Protein AF-0000000077887673 (afdb_homodimer)

Structure (mmCIF, N/CA/C/O backbone):
data_AF-0000000077887673-model_v1
#
loop_
_entity.id
_entity.type
_entity.pdbx_description
1 polymer 'Putative transcription factor MADS-type1 family'
#
loop_
_atom_site.group_PDB
_atom_site.id
_atom_site.type_symbol
_atom_site.label_atom_id
_atom_site.label_alt_id
_atom_site.label_comp_id
_atom_site.label_asym_id
_atom_site.label_entity_id
_atom_site.label_seq_id
_atom_site.pdbx_PDB_ins_code
_atom_site.Cartn_x
_atom_site.Cartn_y
_atom_site.Cartn_z
_atom_site.occupancy
_atom_site.B_iso_or_equiv
_atom_site.auth_seq_id
_atom_site.auth_comp_id
_atom_site.auth_asym_id
_atom_site.auth_atom_id
_atom_site.pdbx_PDB_model_num
ATOM 1 N N . MET A 1 1 ? -10.859 2.137 -29.625 1 35.72 1 MET A N 1
ATOM 2 C CA . MET A 1 1 ? -11.461 1.014 -28.906 1 35.72 1 MET A CA 1
ATOM 3 C C . MET A 1 1 ? -10.758 0.778 -27.578 1 35.72 1 MET A C 1
ATOM 5 O O . MET A 1 1 ? -9.531 0.702 -27.516 1 35.72 1 MET A O 1
ATOM 9 N N . GLY A 1 2 ? -11.273 1.262 -26.562 1 37.72 2 GLY A N 1
ATOM 10 C CA . GLY A 1 2 ? -10.523 1.188 -25.312 1 37.72 2 GLY A CA 1
ATOM 11 C C . GLY A 1 2 ? -10.148 -0.229 -24.922 1 37.72 2 GLY A C 1
ATOM 12 O O . GLY A 1 2 ? -10.688 -1.193 -25.469 1 37.72 2 GLY A O 1
ATOM 13 N N . ARG A 1 3 ? -8.945 -0.459 -24.688 1 51.81 3 ARG A N 1
ATOM 14 C CA . ARG A 1 3 ? -8.578 -1.847 -24.422 1 51.81 3 ARG A CA 1
ATOM 15 C C . ARG A 1 3 ? -9.617 -2.521 -23.531 1 51.81 3 ARG A C 1
ATOM 17 O O . ARG A 1 3 ? -10.32 -1.854 -22.766 1 51.81 3 ARG A O 1
ATOM 24 N N . GLY A 1 4 ? -10.57 -3.211 -24.031 1 49.5 4 GLY A N 1
ATOM 25 C CA . GLY A 1 4 ? -11.594 -4.012 -23.375 1 49.5 4 GLY A CA 1
ATOM 26 C C . GLY A 1 4 ? -11.266 -4.324 -21.922 1 49.5 4 GLY A C 1
ATOM 27 O O . GLY A 1 4 ? -10.164 -4.035 -21.453 1 49.5 4 GLY A O 1
ATOM 28 N N . ARG A 1 5 ? -12.281 -4.527 -21.094 1 62.47 5 ARG A N 1
ATOM 29 C CA . ARG A 1 5 ? -12.18 -4.895 -19.688 1 62.47 5 ARG A CA 1
ATOM 30 C C . ARG A 1 5 ? -11.336 -6.156 -19.516 1 62.47 5 ARG A C 1
ATOM 32 O O . ARG A 1 5 ? -11.719 -7.23 -19.969 1 62.47 5 ARG A O 1
ATOM 39 N N . VAL A 1 6 ? -10.039 -5.934 -19.641 1 67 6 VAL A N 1
ATOM 40 C CA . VAL A 1 6 ? -9.195 -7.113 -19.469 1 67 6 VAL A CA 1
ATOM 41 C C . VAL A 1 6 ? -9.398 -7.707 -18.078 1 67 6 VAL A C 1
ATOM 43 O O . VAL A 1 6 ? -9.609 -6.977 -17.109 1 67 6 VAL A O 1
ATOM 46 N N . GLN A 1 7 ? -9.703 -8.953 -18.094 1 83.25 7 GLN A N 1
ATOM 47 C CA . GLN A 1 7 ? -9.82 -9.703 -16.859 1 83.25 7 GLN A CA 1
ATOM 48 C C . GLN A 1 7 ? -8.5 -9.695 -16.078 1 83.25 7 GLN A C 1
ATOM 50 O O . GLN A 1 7 ? -7.441 -9.93 -16.656 1 83.25 7 GLN A O 1
ATOM 55 N N . LEU A 1 8 ? -8.633 -9.211 -14.898 1 92.81 8 LEU A N 1
ATOM 56 C CA . LEU A 1 8 ? -7.469 -9.266 -14.023 1 92.81 8 LEU A CA 1
ATOM 57 C C . LEU A 1 8 ? -7.109 -10.703 -13.68 1 92.81 8 LEU A C 1
ATOM 59 O O . LEU A 1 8 ? -7.832 -11.359 -12.922 1 92.81 8 LEU A O 1
ATOM 63 N N . LYS A 1 9 ? -6.094 -11.172 -14.328 1 94.81 9 LYS A N 1
ATOM 64 C CA . LYS A 1 9 ? -5.605 -12.531 -14.086 1 94.81 9 LYS A CA 1
ATOM 65 C C . LYS A 1 9 ? -4.082 -12.547 -13.961 1 94.81 9 LYS A C 1
ATOM 67 O O . LYS A 1 9 ? -3.396 -11.711 -14.547 1 94.81 9 LYS A O 1
ATOM 72 N N . ARG A 1 10 ? -3.664 -13.578 -13.266 1 95.75 10 ARG A N 1
ATOM 73 C CA . ARG A 1 10 ? -2.225 -13.742 -13.094 1 95.75 10 ARG A CA 1
ATOM 74 C C . ARG A 1 10 ? -1.52 -13.828 -14.445 1 95.75 10 ARG A C 1
ATOM 76 O O . ARG A 1 10 ? -1.982 -14.523 -15.352 1 95.75 10 ARG A O 1
ATOM 83 N N . ILE A 1 11 ? -0.45 -13.109 -14.539 1 96.19 11 ILE A N 1
ATOM 84 C CA . ILE A 1 11 ? 0.381 -13.188 -15.734 1 96.19 11 ILE A CA 1
ATOM 85 C C . ILE A 1 11 ? 1.19 -14.477 -15.727 1 96.19 11 ILE A C 1
ATOM 87 O O . ILE A 1 11 ? 1.989 -14.711 -14.812 1 96.19 11 ILE A O 1
ATOM 91 N N . GLU A 1 12 ? 1.068 -15.305 -16.672 1 96.5 12 GLU A N 1
ATOM 92 C CA . GLU A 1 12 ? 1.664 -16.641 -16.688 1 96.5 12 GLU A CA 1
ATOM 93 C C . GLU A 1 12 ? 3.127 -16.578 -17.109 1 96.5 12 GLU A C 1
ATOM 95 O O . GLU A 1 12 ? 3.953 -17.344 -16.609 1 96.5 12 GLU A O 1
ATOM 100 N N . ASN A 1 13 ? 3.422 -15.812 -18.141 1 96.69 13 ASN A N 1
ATOM 101 C CA . ASN A 1 13 ? 4.816 -15.672 -18.547 1 96.69 13 ASN A CA 1
ATOM 102 C C . ASN A 1 13 ? 5.672 -15.078 -17.422 1 96.69 13 ASN A C 1
ATOM 104 O O . ASN A 1 13 ? 5.438 -13.953 -17 1 96.69 13 ASN A O 1
ATOM 108 N N . LYS A 1 14 ? 6.598 -15.766 -17.031 1 95.12 14 LYS A N 1
ATOM 109 C CA . LYS A 1 14 ? 7.414 -15.406 -15.883 1 95.12 14 LYS A CA 1
ATOM 110 C C . LYS A 1 14 ? 8.133 -14.078 -16.109 1 95.12 14 LYS A C 1
ATOM 112 O O . LYS A 1 14 ? 8.18 -13.227 -15.227 1 95.12 14 LYS A O 1
ATOM 117 N N . ILE A 1 15 ? 8.773 -13.953 -17.266 1 96.75 15 ILE A N 1
ATOM 118 C CA . ILE A 1 15 ? 9.555 -12.758 -17.578 1 96.75 15 ILE A CA 1
ATOM 119 C C . ILE A 1 15 ? 8.641 -11.531 -17.547 1 96.75 15 ILE A C 1
ATOM 121 O O . ILE A 1 15 ? 8.961 -10.516 -16.922 1 96.75 15 ILE A O 1
ATOM 125 N N . ASN A 1 16 ? 7.512 -11.648 -18.203 1 96.94 16 ASN A N 1
ATOM 126 C CA . ASN A 1 16 ? 6.559 -10.547 -18.234 1 96.94 16 ASN A CA 1
ATOM 127 C C . ASN A 1 16 ? 6.02 -10.234 -16.844 1 96.94 16 ASN A C 1
ATOM 129 O O . ASN A 1 16 ? 5.82 -9.07 -16.484 1 96.94 16 ASN A O 1
ATOM 133 N N . ARG A 1 17 ? 5.75 -11.266 -16.094 1 96.69 17 ARG A N 1
ATOM 134 C CA . ARG A 1 17 ? 5.238 -11.094 -14.742 1 96.69 17 ARG A CA 1
ATOM 135 C C . ARG A 1 17 ? 6.23 -10.312 -13.875 1 96.69 17 ARG A C 1
ATOM 137 O O . ARG A 1 17 ? 5.84 -9.414 -13.125 1 96.69 17 ARG A O 1
ATOM 144 N N . GLN A 1 18 ? 7.43 -10.664 -14.07 1 95.69 18 GLN A N 1
ATOM 145 C CA . GLN A 1 18 ? 8.469 -9.992 -13.312 1 95.69 18 GLN A CA 1
ATOM 146 C C . GLN A 1 18 ? 8.578 -8.516 -13.711 1 95.69 18 GLN A C 1
ATOM 148 O O . GLN A 1 18 ? 8.758 -7.652 -12.852 1 95.69 18 GLN A O 1
ATOM 153 N N . VAL A 1 19 ? 8.547 -8.297 -14.977 1 97.5 19 VAL A N 1
ATOM 154 C CA . VAL A 1 19 ? 8.641 -6.926 -15.477 1 97.5 19 VAL A CA 1
ATOM 155 C C . VAL A 1 19 ? 7.449 -6.113 -14.977 1 97.5 19 VAL A C 1
ATOM 157 O O . VAL A 1 19 ? 7.613 -4.992 -14.492 1 97.5 19 VAL A O 1
ATOM 160 N N . THR A 1 20 ? 6.23 -6.641 -15.125 1 97.25 20 THR A N 1
ATOM 161 C CA . THR A 1 20 ? 5.016 -5.98 -14.664 1 97.25 20 THR A CA 1
ATOM 162 C C . THR A 1 20 ? 5.082 -5.719 -13.156 1 97.25 20 THR A C 1
ATOM 164 O O . THR A 1 20 ? 4.742 -4.629 -12.695 1 97.25 20 THR A O 1
ATOM 167 N N . PHE A 1 21 ? 5.57 -6.684 -12.391 1 97.44 21 PHE A N 1
ATOM 168 C CA . PHE A 1 21 ? 5.695 -6.531 -10.945 1 97.44 21 PHE A CA 1
ATOM 169 C C . PHE A 1 21 ? 6.551 -5.32 -10.602 1 97.44 21 PHE A C 1
ATOM 171 O O . PHE A 1 21 ? 6.16 -4.492 -9.773 1 97.44 21 PHE A O 1
ATOM 178 N N . SER A 1 22 ? 7.625 -5.254 -11.266 1 97.19 22 SER A N 1
ATOM 179 C CA . SER A 1 22 ? 8.547 -4.16 -10.977 1 97.19 22 SER A CA 1
ATOM 180 C C . SER A 1 22 ? 7.902 -2.809 -11.258 1 97.19 22 SER A C 1
ATOM 182 O O . SER A 1 22 ? 8.016 -1.88 -10.461 1 97.19 22 SER A O 1
ATOM 184 N N . LYS A 1 23 ? 7.289 -2.746 -12.383 1 97.62 23 LYS A N 1
ATOM 185 C CA . LYS A 1 23 ? 6.664 -1.49 -12.789 1 97.62 23 LYS A CA 1
ATOM 186 C C . LYS A 1 23 ? 5.543 -1.104 -11.828 1 97.62 23 LYS A C 1
ATOM 188 O O . LYS A 1 23 ? 5.484 0.034 -11.352 1 97.62 23 LYS A O 1
ATOM 193 N N . ARG A 1 24 ? 4.734 -2.061 -11.555 1 97.94 24 ARG A N 1
ATOM 194 C CA . ARG A 1 24 ? 3.58 -1.776 -10.703 1 97.94 24 ARG A CA 1
ATOM 195 C C . ARG A 1 24 ? 4.008 -1.52 -9.266 1 97.94 24 ARG A C 1
ATOM 197 O O . ARG A 1 24 ? 3.43 -0.673 -8.578 1 97.94 24 ARG A O 1
ATOM 204 N N . ARG A 1 25 ? 4.891 -2.297 -8.82 1 97 25 ARG A N 1
ATOM 205 C CA . ARG A 1 25 ? 5.43 -2.082 -7.484 1 97 25 ARG A CA 1
ATOM 206 C C . ARG A 1 25 ? 5.934 -0.651 -7.32 1 97 25 ARG A C 1
ATOM 208 O O . ARG A 1 25 ? 5.621 0.012 -6.328 1 97 25 ARG A O 1
ATOM 215 N N . GLY A 1 26 ? 6.73 -0.228 -8.289 1 97.62 26 GLY A N 1
ATOM 216 C CA . GLY A 1 26 ? 7.215 1.143 -8.25 1 97.62 26 GLY A CA 1
ATOM 217 C C . GLY A 1 26 ? 6.098 2.168 -8.195 1 97.62 26 GLY A C 1
ATOM 218 O O . GLY A 1 26 ? 6.164 3.125 -7.418 1 97.62 26 GLY A O 1
ATOM 219 N N . GLY A 1 27 ? 5.125 1.979 -9.031 1 98 27 GLY A N 1
ATOM 220 C CA . GLY A 1 27 ? 3.979 2.871 -9.039 1 98 27 GLY A CA 1
ATOM 221 C C . GLY A 1 27 ? 3.221 2.887 -7.73 1 98 27 GLY A C 1
ATOM 222 O O . GLY A 1 27 ? 2.803 3.949 -7.262 1 98 27 GLY A O 1
ATOM 223 N N . LEU A 1 28 ? 3.025 1.781 -7.145 1 98.25 28 LEU A N 1
ATOM 224 C CA . LEU A 1 28 ? 2.299 1.645 -5.887 1 98.25 28 LEU A CA 1
ATOM 225 C C . LEU A 1 28 ? 3.016 2.385 -4.762 1 98.25 28 LEU A C 1
ATOM 227 O O . LEU A 1 28 ? 2.387 3.123 -4 1 98.25 28 LEU A O 1
ATOM 231 N N . LEU A 1 29 ? 4.32 2.211 -4.711 1 97.38 29 LEU A N 1
ATOM 232 C CA . LEU A 1 29 ? 5.109 2.877 -3.684 1 97.38 29 LEU A CA 1
ATOM 233 C C . LEU A 1 29 ? 5.082 4.391 -3.869 1 97.38 29 LEU A C 1
ATOM 235 O O . LEU A 1 29 ? 4.988 5.137 -2.893 1 97.38 29 LEU A O 1
ATOM 239 N N . LYS A 1 30 ? 5.129 4.793 -5.074 1 97.38 30 LYS A N 1
ATOM 240 C CA . LYS A 1 30 ? 5.051 6.223 -5.371 1 97.38 30 LYS A CA 1
ATOM 241 C C . LYS A 1 30 ? 3.713 6.805 -4.93 1 97.38 30 LYS A C 1
ATOM 243 O O . LYS A 1 30 ? 3.666 7.875 -4.32 1 97.38 30 LYS A O 1
ATOM 248 N N . LYS A 1 31 ? 2.732 6.102 -5.254 1 97.81 31 LYS A N 1
ATOM 249 C CA . LYS A 1 31 ? 1.399 6.582 -4.902 1 97.81 31 LYS A CA 1
ATOM 250 C C . LYS A 1 31 ? 1.208 6.613 -3.387 1 97.81 31 LYS A C 1
ATOM 252 O O . LYS A 1 31 ? 0.513 7.488 -2.863 1 97.81 31 LYS A O 1
ATOM 257 N N . ALA A 1 32 ? 1.73 5.68 -2.701 1 97 32 ALA A N 1
ATOM 258 C CA . ALA A 1 32 ? 1.684 5.676 -1.24 1 97 32 ALA A CA 1
ATOM 259 C C . ALA A 1 32 ? 2.365 6.918 -0.668 1 97 32 ALA A C 1
ATOM 261 O O . ALA A 1 32 ? 1.838 7.555 0.246 1 97 32 ALA A O 1
ATOM 262 N N . HIS A 1 33 ? 3.504 7.254 -1.145 1 96.19 33 HIS A N 1
ATOM 263 C CA . HIS A 1 33 ? 4.219 8.453 -0.72 1 96.19 33 HIS A CA 1
ATOM 264 C C . HIS A 1 33 ? 3.408 9.711 -1.013 1 96.19 33 HIS A C 1
ATOM 266 O O . HIS A 1 33 ? 3.324 10.609 -0.173 1 96.19 33 HIS A O 1
ATOM 272 N N . GLU A 1 34 ? 2.859 9.734 -2.16 1 96.81 34 GLU A N 1
ATOM 273 C CA . GLU A 1 34 ? 2.094 10.898 -2.588 1 96.81 34 GLU A CA 1
ATOM 274 C C . GLU A 1 34 ? 0.908 11.156 -1.661 1 96.81 34 GLU A C 1
ATOM 276 O O . GLU A 1 34 ? 0.687 12.281 -1.221 1 96.81 34 GLU A O 1
ATOM 281 N N . ILE A 1 35 ? 0.152 10.125 -1.422 1 97 35 ILE A N 1
ATOM 282 C CA . ILE A 1 35 ? -1.023 10.305 -0.577 1 97 35 ILE A CA 1
ATOM 283 C C . ILE A 1 35 ? -0.591 10.742 0.823 1 97 35 ILE A C 1
ATOM 285 O O . ILE A 1 35 ? -1.276 11.531 1.475 1 97 35 ILE A O 1
ATOM 289 N N . SER A 1 36 ? 0.509 10.195 1.284 1 94.44 36 SER A N 1
ATOM 290 C CA . SER A 1 36 ? 1.011 10.555 2.607 1 94.44 36 SER A CA 1
ATOM 291 C C . SER A 1 36 ? 1.337 12.039 2.693 1 94.44 36 SER A C 1
ATOM 293 O O . SER A 1 36 ? 1.02 12.695 3.688 1 94.44 36 SER A O 1
ATOM 295 N N . VAL A 1 37 ? 1.911 12.609 1.686 1 95.38 37 VAL A N 1
ATOM 296 C CA . VAL A 1 37 ? 2.334 14 1.698 1 95.38 37 VAL A CA 1
ATOM 297 C C . VAL A 1 37 ? 1.146 14.906 1.378 1 95.38 37 VAL A C 1
ATOM 299 O O . VAL A 1 37 ? 0.869 15.859 2.105 1 95.38 37 VAL A O 1
ATOM 302 N N . LEU A 1 38 ? 0.387 14.562 0.371 1 96 38 LEU A N 1
ATOM 303 C CA . LEU A 1 38 ? -0.706 15.414 -0.087 1 96 38 LEU A CA 1
ATOM 304 C C . LEU A 1 38 ? -1.796 15.523 0.974 1 96 38 LEU A C 1
ATOM 306 O O . LEU A 1 38 ? -2.369 16.594 1.179 1 96 38 LEU A O 1
ATOM 310 N N . CYS A 1 39 ? -1.991 14.414 1.621 1 96.5 39 CYS A N 1
ATOM 311 C CA . CYS A 1 39 ? -3.186 14.352 2.457 1 96.5 39 CYS A CA 1
ATOM 312 C C . CYS A 1 39 ? -2.812 14.211 3.928 1 96.5 39 CYS A C 1
ATOM 314 O O . CYS A 1 39 ? -3.674 13.938 4.766 1 96.5 39 CYS A O 1
ATOM 316 N N . ASP A 1 40 ? -1.593 14.266 4.176 1 93.06 40 ASP A N 1
ATOM 317 C CA . ASP A 1 40 ? -1.151 14.109 5.559 1 93.06 40 ASP A CA 1
ATOM 318 C C . ASP A 1 40 ? -1.697 12.82 6.168 1 93.06 40 ASP A C 1
ATOM 320 O O . ASP A 1 40 ? -2.273 12.836 7.258 1 93.06 40 ASP A O 1
ATOM 324 N N . ALA A 1 41 ? -1.623 11.859 5.398 1 92 41 ALA A N 1
ATOM 325 C CA . ALA A 1 41 ? -2.117 10.547 5.805 1 92 41 ALA A CA 1
ATOM 326 C C . ALA A 1 41 ? -0.972 9.648 6.254 1 92 41 ALA A C 1
ATOM 328 O O . ALA A 1 41 ? 0.172 9.828 5.832 1 92 41 ALA A O 1
ATOM 329 N N . GLU A 1 42 ? -1.248 8.797 7.121 1 85.56 42 GLU A N 1
ATOM 330 C CA . GLU A 1 42 ? -0.313 7.746 7.5 1 85.56 42 GLU A CA 1
ATOM 331 C C . GLU A 1 42 ? -0.53 6.488 6.668 1 85.56 42 GLU A C 1
ATOM 333 O O . GLU A 1 42 ? -1.646 5.969 6.594 1 85.56 42 GLU A O 1
ATOM 338 N N . VAL A 1 43 ? 0.557 6.062 6.07 1 90.5 43 VAL A N 1
ATOM 339 C CA . VAL A 1 43 ? 0.456 4.934 5.152 1 90.5 43 VAL A CA 1
ATOM 340 C C . VAL A 1 43 ? 1.555 3.918 5.457 1 90.5 43 VAL A C 1
ATOM 342 O O . VAL A 1 43 ? 2.703 4.293 5.703 1 90.5 43 VAL A O 1
ATOM 345 N N . ALA A 1 44 ? 1.17 2.695 5.484 1 85.75 44 ALA A N 1
ATOM 346 C CA . ALA A 1 44 ? 2.104 1.572 5.512 1 85.75 44 ALA A CA 1
ATOM 347 C C . ALA A 1 44 ? 1.788 0.57 4.406 1 85.75 44 ALA A C 1
ATOM 349 O O . ALA A 1 44 ? 0.628 0.203 4.203 1 85.75 44 ALA A O 1
ATOM 350 N N . LEU A 1 45 ? 2.814 0.142 3.674 1 89.81 45 LEU A N 1
ATOM 351 C CA . LEU A 1 45 ? 2.668 -0.75 2.529 1 89.81 45 LEU A CA 1
ATOM 352 C C . LEU A 1 45 ? 3.789 -1.785 2.502 1 89.81 45 LEU A C 1
ATOM 354 O O . LEU A 1 45 ? 4.957 -1.448 2.711 1 89.81 45 LEU A O 1
ATOM 358 N N . ILE A 1 46 ? 3.375 -3.01 2.307 1 86.19 46 ILE A N 1
ATOM 359 C CA . ILE A 1 46 ? 4.332 -4.098 2.145 1 86.19 46 ILE A CA 1
ATOM 360 C C . ILE A 1 46 ? 3.973 -4.926 0.912 1 86.19 46 ILE A C 1
ATOM 362 O O . ILE A 1 46 ? 2.803 -5.25 0.697 1 86.19 46 ILE A O 1
ATOM 366 N N . VAL A 1 47 ? 4.941 -5.211 0.131 1 90.5 47 VAL A N 1
ATOM 367 C CA . VAL A 1 47 ? 4.754 -6.023 -1.065 1 90.5 47 VAL A CA 1
ATOM 368 C C . VAL A 1 47 ? 5.816 -7.117 -1.12 1 90.5 47 VAL A C 1
ATOM 370 O O . VAL A 1 47 ? 7.012 -6.84 -0.987 1 90.5 47 VAL A O 1
ATOM 373 N N . PHE A 1 48 ? 5.363 -8.289 -1.314 1 86.75 48 PHE A N 1
ATOM 374 C CA . PHE A 1 48 ? 6.277 -9.406 -1.512 1 86.75 48 PHE A CA 1
ATOM 375 C C . PHE A 1 48 ? 6.219 -9.914 -2.949 1 86.75 48 PHE A C 1
ATOM 377 O O . PHE A 1 48 ? 5.133 -10.102 -3.5 1 86.75 48 PHE A O 1
ATOM 384 N N . SER A 1 49 ? 7.398 -10.062 -3.432 1 83.19 49 SER A N 1
ATOM 385 C CA . SER A 1 49 ? 7.438 -10.727 -4.734 1 83.19 49 SER A CA 1
ATOM 386 C C . SER A 1 49 ? 7.172 -12.219 -4.602 1 83.19 49 SER A C 1
ATOM 388 O O . SER A 1 49 ? 7.176 -12.766 -3.494 1 83.19 49 SER A O 1
ATOM 390 N N . ASN A 1 50 ? 7.02 -12.836 -5.785 1 82 50 ASN A N 1
ATOM 391 C CA . ASN A 1 50 ? 6.832 -14.281 -5.801 1 82 50 ASN A CA 1
ATOM 392 C C . ASN A 1 50 ? 8.086 -15.008 -5.324 1 82 50 ASN A C 1
ATOM 394 O O . ASN A 1 50 ? 7.996 -16.125 -4.809 1 82 50 ASN A O 1
ATOM 398 N N . LYS A 1 51 ? 9.242 -14.359 -5.496 1 79.75 51 LYS A N 1
ATOM 399 C CA . LYS A 1 51 ? 10.508 -14.953 -5.066 1 79.75 51 LYS A CA 1
ATOM 400 C C . LYS A 1 51 ? 10.773 -14.672 -3.592 1 79.75 51 LYS A C 1
ATOM 402 O O . LYS A 1 51 ? 11.797 -15.086 -3.051 1 79.75 51 LYS A O 1
ATOM 407 N N . GLY A 1 52 ? 9.914 -13.844 -3.033 1 76 52 GLY A N 1
ATOM 408 C CA . GLY A 1 52 ? 10.031 -13.609 -1.604 1 76 52 GLY A CA 1
ATOM 409 C C . GLY A 1 52 ? 10.734 -12.312 -1.267 1 76 52 GLY A C 1
ATOM 410 O O . GLY A 1 52 ? 11.023 -12.039 -0.099 1 76 52 GLY A O 1
ATOM 411 N N . LYS A 1 53 ? 11.109 -11.578 -2.277 1 82.5 53 LYS A N 1
ATOM 412 C CA . LYS A 1 53 ? 11.719 -10.281 -2.012 1 82.5 53 LYS A CA 1
ATOM 413 C C . LYS A 1 53 ? 10.703 -9.305 -1.423 1 82.5 53 LYS A C 1
ATOM 415 O O . LYS A 1 53 ? 9.57 -9.227 -1.889 1 82.5 53 LYS A O 1
ATOM 420 N N . LEU A 1 54 ? 11.148 -8.586 -0.368 1 82.69 54 LEU A N 1
ATOM 421 C CA . LEU A 1 54 ? 10.273 -7.672 0.354 1 82.69 54 LEU A CA 1
ATOM 422 C C . LEU A 1 54 ? 10.5 -6.23 -0.091 1 82.69 54 LEU A C 1
ATOM 424 O O . LEU A 1 54 ? 11.641 -5.793 -0.235 1 82.69 54 LEU A O 1
ATOM 428 N N . PHE A 1 55 ? 9.414 -5.5 -0.376 1 88.31 55 PHE A N 1
ATOM 429 C CA . PHE A 1 55 ? 9.383 -4.062 -0.614 1 88.31 55 PHE A CA 1
ATOM 430 C C . PHE A 1 55 ? 8.398 -3.375 0.322 1 88.31 55 PHE A C 1
ATOM 432 O O . PHE A 1 55 ? 7.355 -3.939 0.655 1 88.31 55 PHE A O 1
ATOM 439 N N . GLU A 1 56 ? 8.805 -2.127 0.734 1 85.06 56 GLU A N 1
ATOM 440 C CA . GLU A 1 56 ? 7.93 -1.51 1.726 1 85.06 56 GLU A CA 1
ATOM 441 C C . GLU A 1 56 ? 7.973 0.012 1.63 1 85.06 56 GLU A C 1
ATOM 443 O O . GLU A 1 56 ? 8.914 0.576 1.062 1 85.06 56 GLU A O 1
ATOM 448 N N . TYR A 1 57 ? 6.906 0.585 2.109 1 88.31 57 TYR A N 1
ATOM 449 C CA . TYR A 1 57 ? 6.781 2.018 2.357 1 88.31 57 TYR A CA 1
ATOM 450 C C . TYR A 1 57 ? 6.07 2.279 3.68 1 88.31 57 TYR A C 1
ATOM 452 O O . TYR A 1 57 ? 5.102 1.597 4.016 1 88.31 57 TYR A O 1
ATOM 460 N N . ALA A 1 58 ? 6.648 3.221 4.438 1 83.88 58 ALA A N 1
ATOM 461 C CA . ALA A 1 58 ? 5.965 3.691 5.637 1 83.88 58 ALA A CA 1
ATOM 462 C C . ALA A 1 58 ? 6.156 5.195 5.828 1 83.88 58 ALA A C 1
ATOM 464 O O . ALA A 1 58 ? 7.242 5.723 5.574 1 83.88 58 ALA A O 1
ATOM 465 N N . THR A 1 59 ? 5.066 5.832 6.156 1 85.31 59 THR A N 1
ATOM 466 C CA . THR A 1 59 ? 5.184 7.25 6.477 1 85.31 59 THR A CA 1
ATOM 467 C C . THR A 1 59 ? 6.18 7.469 7.613 1 85.31 59 THR A C 1
ATOM 469 O O . THR A 1 59 ? 6.312 6.625 8.5 1 85.31 59 THR A O 1
ATOM 472 N N . ASP A 1 60 ? 6.949 8.516 7.598 1 73.62 60 ASP A N 1
ATOM 473 C CA . ASP A 1 60 ? 8.047 8.805 8.516 1 73.62 60 ASP A CA 1
ATOM 474 C C . ASP A 1 60 ? 7.59 8.703 9.969 1 73.62 60 ASP A C 1
ATOM 476 O O . ASP A 1 60 ? 8.359 8.281 10.844 1 73.62 60 ASP A O 1
ATOM 480 N N . SER A 1 61 ? 6.438 9.047 10.219 1 64.31 61 SER A N 1
ATOM 481 C CA . SER A 1 61 ? 5.961 9.023 11.594 1 64.31 61 SER A CA 1
ATOM 482 C C . SER A 1 61 ? 5.941 7.602 12.148 1 64.31 61 SER A C 1
ATOM 484 O O . SER A 1 61 ? 6.133 7.395 13.352 1 64.31 61 SER A O 1
ATOM 486 N N . TRP A 1 62 ? 5.75 6.68 11.227 1 62.62 62 TRP A N 1
ATOM 487 C CA . TRP A 1 62 ? 5.715 5.281 11.648 1 62.62 62 TRP A CA 1
ATOM 488 C C . TRP A 1 62 ? 7.109 4.797 12.039 1 62.62 62 TRP A C 1
ATOM 490 O O . TRP A 1 62 ? 7.258 3.998 12.969 1 62.62 62 TRP A O 1
ATOM 500 N N . LEU A 1 63 ? 8.031 5.289 11.375 1 54.69 63 LEU A N 1
ATOM 501 C CA . LEU A 1 63 ? 9.406 4.863 11.602 1 54.69 63 LEU A CA 1
ATOM 502 C C . LEU A 1 63 ? 10.016 5.617 12.781 1 54.69 63 LEU A C 1
ATOM 504 O O . LEU A 1 63 ? 10.836 5.062 13.516 1 54.69 63 LEU A O 1
ATOM 508 N N . LYS A 1 64 ? 9.82 6.852 12.812 1 50 64 LYS A N 1
ATOM 509 C CA . LYS A 1 64 ? 10.375 7.641 13.906 1 50 64 LYS A CA 1
ATOM 510 C C . LYS A 1 64 ? 9.625 7.379 15.211 1 50 64 LYS A C 1
ATOM 512 O O . LYS A 1 64 ? 10.086 7.766 16.281 1 50 64 LYS A O 1
ATOM 517 N N . SER A 1 65 ? 8.461 7.023 15.102 1 45.38 65 SER A N 1
ATOM 518 C CA . SER A 1 65 ? 7.773 6.891 16.375 1 45.38 65 SER A CA 1
ATOM 519 C C . SER A 1 65 ? 8.539 5.984 17.328 1 45.38 65 SER A C 1
ATOM 521 O O . SER A 1 65 ? 8.102 4.871 17.625 1 45.38 65 SER A O 1
ATOM 523 N N . LYS A 1 66 ? 9.797 5.723 17.047 1 44.69 66 LYS A N 1
ATOM 524 C CA . LYS A 1 66 ? 10.484 5.145 18.203 1 44.69 66 LYS A CA 1
ATOM 525 C C . LYS A 1 66 ? 10.18 5.926 19.469 1 44.69 66 LYS A C 1
ATOM 527 O O . LYS A 1 66 ? 10.328 5.402 20.578 1 44.69 66 LYS A O 1
ATOM 532 N N . SER A 1 67 ? 10.492 7.18 19.531 1 38.12 67 SER A N 1
ATOM 533 C CA . SER A 1 67 ? 10.453 7.855 20.828 1 38.12 67 SER A CA 1
ATOM 534 C C . SER A 1 67 ? 9.047 7.828 21.422 1 38.12 67 SER A C 1
ATOM 536 O O . SER A 1 67 ? 8.859 7.398 22.562 1 38.12 67 SER A O 1
ATOM 538 N N . ARG A 1 68 ? 8.477 9.25 21.703 1 37.5 68 ARG A N 1
ATOM 539 C CA . ARG A 1 68 ? 7.555 9.633 22.766 1 37.5 68 ARG A CA 1
ATOM 540 C C . ARG A 1 68 ? 6.188 8.977 22.562 1 37.5 68 ARG A C 1
ATOM 542 O O . ARG A 1 68 ? 5.949 8.336 21.547 1 37.5 68 ARG A O 1
ATOM 549 N N . GLN A 1 69 ? 4.965 9.938 22.766 1 38.12 69 GLN A N 1
ATOM 550 C CA . GLN A 1 69 ? 3.568 9.914 23.203 1 38.12 69 GLN A CA 1
ATOM 551 C C . GLN A 1 69 ? 2.67 9.344 22.109 1 38.12 69 GLN A C 1
ATOM 553 O O . GLN A 1 69 ? 1.468 9.609 22.078 1 38.12 69 GLN A O 1
ATOM 558 N N . LYS A 1 70 ? 3.182 9.039 20.891 1 45.03 70 LYS A N 1
ATOM 559 C CA . LYS A 1 70 ? 2.074 8.727 20 1 45.03 70 LYS A CA 1
ATOM 560 C C . LYS A 1 70 ? 1.41 7.406 20.391 1 45.03 70 LYS A C 1
ATOM 562 O O . LYS A 1 70 ? 2.049 6.531 20.984 1 45.03 70 LYS A O 1
ATOM 567 N N . PRO A 1 71 ? 0.152 7.258 19.953 1 48.22 71 PRO A N 1
ATOM 568 C CA . PRO A 1 71 ? -0.635 6.117 20.422 1 48.22 71 PRO A CA 1
ATOM 569 C C . PRO A 1 71 ? 0.033 4.777 20.141 1 48.22 71 PRO A C 1
ATOM 571 O O . PRO A 1 71 ? 0.827 4.668 19.188 1 48.22 71 PRO A O 1
ATOM 574 N N . HIS A 1 72 ? 0.259 3.926 21.172 1 47.41 72 HIS A N 1
ATOM 575 C CA . HIS A 1 72 ? 0.706 2.547 21.328 1 47.41 72 HIS A CA 1
ATOM 576 C C . HIS A 1 72 ? 0.562 1.771 20.016 1 47.41 72 HIS A C 1
ATOM 578 O O . HIS A 1 72 ? 1.371 0.888 19.734 1 47.41 72 HIS A O 1
ATOM 584 N N . TYR A 1 73 ? -0.265 2.438 19.203 1 48.75 73 TYR A N 1
ATOM 585 C CA . TYR A 1 73 ? -0.563 1.575 18.062 1 48.75 73 TYR A CA 1
ATOM 586 C C . TYR A 1 73 ? 0.521 1.684 17 1 48.75 73 TYR A C 1
ATOM 588 O O . TYR A 1 73 ? 0.832 0.703 16.312 1 48.75 73 TYR A O 1
ATOM 596 N N . LEU A 1 74 ? 1.057 2.904 16.828 1 53.03 74 LEU A N 1
ATOM 597 C CA . LEU A 1 74 ? 2.098 3.045 15.82 1 53.03 74 LEU A CA 1
ATOM 598 C C . LEU A 1 74 ? 3.332 2.23 16.188 1 53.03 74 LEU A C 1
ATOM 600 O O . LEU A 1 74 ? 3.986 1.652 15.32 1 53.03 74 LEU A O 1
ATOM 604 N N . SER A 1 75 ? 3.619 2.367 17.406 1 52.09 75 SER A N 1
ATOM 605 C CA . SER A 1 75 ? 4.75 1.564 17.875 1 52.09 75 SER A CA 1
ATOM 606 C C . SER A 1 75 ? 4.531 0.084 17.562 1 52.09 75 SER A C 1
ATOM 608 O O . SER A 1 75 ? 5.457 -0.613 17.156 1 52.09 75 SER A O 1
ATOM 610 N N . SER A 1 76 ? 3.311 -0.3 17.844 1 51.34 76 SER A N 1
ATOM 611 C CA . SER A 1 76 ? 3.004 -1.703 17.594 1 51.34 76 SER A CA 1
ATOM 612 C C . SER A 1 76 ? 3.084 -2.021 16.109 1 51.34 76 SER A C 1
ATOM 614 O O . SER A 1 76 ? 3.523 -3.107 15.719 1 51.34 76 SER A O 1
ATOM 616 N N . LEU A 1 77 ? 2.736 -0.983 15.32 1 54.41 77 LEU A N 1
ATOM 617 C CA . LEU A 1 77 ? 2.787 -1.184 13.875 1 54.41 77 LEU A CA 1
ATOM 618 C C . LEU A 1 77 ? 4.23 -1.301 13.391 1 54.41 77 LEU A C 1
ATOM 620 O O . LEU A 1 77 ? 4.539 -2.143 12.547 1 54.41 77 LEU A O 1
ATOM 624 N N . SER A 1 78 ? 4.922 -0.366 13.906 1 54.59 78 SER A N 1
ATOM 625 C CA . SER A 1 78 ? 6.332 -0.389 13.531 1 54.59 78 SER A CA 1
ATOM 626 C C . SER A 1 78 ? 6.977 -1.724 13.898 1 54.59 78 SER A C 1
ATOM 628 O O . SER A 1 78 ? 7.777 -2.26 13.125 1 54.59 78 SER A O 1
ATOM 630 N N . ILE A 1 79 ? 6.699 -2.115 15.086 1 55.06 79 ILE A N 1
ATOM 631 C CA . ILE A 1 79 ? 7.273 -3.377 15.539 1 55.06 79 ILE A CA 1
ATOM 632 C C . ILE A 1 79 ? 6.793 -4.516 14.641 1 55.06 79 ILE A C 1
ATOM 634 O O . ILE A 1 79 ? 7.566 -5.41 14.297 1 55.06 79 ILE A O 1
ATOM 638 N N . MET A 1 80 ? 5.609 -4.391 14.32 1 54 80 MET A N 1
ATOM 639 C CA . MET A 1 80 ? 5.008 -5.422 13.477 1 54 80 MET A CA 1
ATOM 640 C C . MET A 1 80 ? 5.648 -5.438 12.094 1 54 80 MET A C 1
ATOM 642 O O . MET A 1 80 ? 5.918 -6.504 11.547 1 54 80 MET A O 1
ATOM 646 N N . PHE A 1 81 ? 5.762 -4.242 11.703 1 56.5 81 PHE A N 1
ATOM 647 C CA . PHE A 1 81 ? 6.43 -4.141 10.414 1 56.5 81 PHE A CA 1
ATOM 648 C C . PHE A 1 81 ? 7.828 -4.746 10.469 1 56.5 81 PHE A C 1
ATOM 650 O O . PHE A 1 81 ? 8.234 -5.477 9.562 1 56.5 81 PHE A O 1
ATOM 657 N N . VAL A 1 82 ? 8.438 -4.32 11.516 1 55.72 82 VAL A N 1
ATOM 658 C CA . VAL A 1 82 ? 9.797 -4.824 11.68 1 55.72 82 VAL A CA 1
ATOM 659 C C . VAL A 1 82 ? 9.773 -6.348 11.797 1 55.72 82 VAL A C 1
ATOM 661 O O . VAL A 1 82 ? 10.625 -7.031 11.227 1 55.72 82 VAL A O 1
ATOM 664 N N . GLN A 1 83 ? 8.875 -6.805 12.547 1 53.5 83 GLN A N 1
ATOM 665 C CA . GLN A 1 83 ? 8.781 -8.25 12.734 1 53.5 83 GLN A CA 1
ATOM 666 C C . GLN A 1 83 ? 8.414 -8.945 11.43 1 53.5 83 GLN A C 1
ATOM 668 O O . GLN A 1 83 ? 8.914 -10.039 11.141 1 53.5 83 GLN A O 1
ATOM 673 N N . MET A 1 84 ? 7.562 -8.289 10.719 1 52.88 84 MET A N 1
ATOM 674 C CA . MET A 1 84 ? 7.199 -8.836 9.414 1 52.88 84 MET A CA 1
ATOM 675 C C . MET A 1 84 ? 8.422 -8.938 8.508 1 52.88 84 MET A C 1
ATOM 677 O O . MET A 1 84 ? 8.594 -9.938 7.805 1 52.88 84 MET A O 1
ATOM 681 N N . LYS A 1 85 ? 9.125 -7.832 8.656 1 53.72 85 LYS A N 1
ATOM 682 C CA . LYS A 1 85 ? 10.367 -7.832 7.891 1 53.72 85 LYS A CA 1
ATOM 683 C C . LYS A 1 85 ? 11.266 -8.992 8.305 1 53.72 85 LYS A C 1
ATOM 685 O O . LYS A 1 85 ? 11.883 -9.641 7.457 1 53.72 85 LYS A O 1
ATOM 690 N N . ALA A 1 86 ? 11.289 -9.117 9.523 1 51.25 86 ALA A N 1
ATOM 691 C CA . ALA A 1 86 ? 12.164 -10.148 10.07 1 51.25 86 ALA A CA 1
ATOM 692 C C . ALA A 1 86 ? 11.672 -11.547 9.695 1 51.25 86 ALA A C 1
ATOM 694 O O . ALA A 1 86 ? 12.469 -12.445 9.43 1 51.25 86 ALA A O 1
ATOM 695 N N . SER A 1 87 ? 10.453 -11.734 9.883 1 48.91 87 SER A N 1
ATOM 696 C CA . SER A 1 87 ? 9.883 -13.047 9.586 1 48.91 87 SER A CA 1
ATOM 697 C C . SER A 1 87 ? 10.055 -13.406 8.117 1 48.91 87 SER A C 1
ATOM 699 O O . SER A 1 87 ? 10.234 -14.578 7.77 1 48.91 87 SER A O 1
ATOM 701 N N . TYR A 1 88 ? 9.773 -12.484 7.305 1 48.38 88 TYR A N 1
ATOM 702 C CA . TYR A 1 88 ? 10.008 -12.75 5.891 1 48.38 88 TYR A CA 1
ATOM 703 C C . TYR A 1 88 ? 11.484 -13.039 5.629 1 48.38 88 TYR A C 1
ATOM 705 O O . TYR A 1 88 ? 11.82 -13.875 4.789 1 48.38 88 TYR A O 1
ATOM 713 N N . ILE A 1 89 ? 12.289 -12.242 6.273 1 47.91 89 ILE A N 1
ATOM 714 C CA . ILE A 1 89 ? 13.711 -12.453 6.047 1 47.91 89 ILE A CA 1
ATOM 715 C C . ILE A 1 89 ? 14.102 -13.867 6.488 1 47.91 89 ILE A C 1
ATOM 717 O O . ILE A 1 89 ? 14.93 -14.516 5.852 1 47.91 89 ILE A O 1
ATOM 721 N N . ILE A 1 90 ? 13.445 -14.211 7.48 1 45.09 90 ILE A N 1
ATOM 722 C CA . ILE A 1 90 ? 13.883 -15.508 7.992 1 45.09 90 ILE A CA 1
ATOM 723 C C . ILE A 1 90 ? 13.336 -16.625 7.109 1 45.09 90 ILE A C 1
ATOM 725 O O . ILE A 1 90 ? 13.977 -17.672 6.945 1 45.09 90 ILE A O 1
ATOM 729 N N . TYR A 1 91 ? 12.25 -16.391 6.691 1 40.94 91 TYR A N 1
ATOM 730 C CA . TYR A 1 91 ? 11.773 -17.562 5.965 1 40.94 91 TYR A CA 1
ATOM 731 C C . TYR A 1 91 ? 12.523 -17.734 4.652 1 40.94 91 TYR A C 1
ATOM 733 O O . TYR A 1 91 ? 12.641 -18.844 4.145 1 40.94 91 TYR A O 1
ATOM 741 N N . TYR A 1 92 ? 12.789 -16.594 3.943 1 37.88 92 TYR A N 1
ATOM 742 C CA . TYR A 1 92 ? 13.555 -16.922 2.746 1 37.88 92 TYR A CA 1
ATOM 743 C C . TYR A 1 92 ? 15.047 -16.953 3.043 1 37.88 92 TYR A C 1
ATOM 745 O O . TYR A 1 92 ? 15.555 -16.109 3.791 1 37.88 92 TYR A O 1
ATOM 753 N N . MET B 1 1 ? 1.152 22.078 -22.453 1 35.38 1 MET B N 1
ATOM 754 C CA . MET B 1 1 ? 2.082 22.406 -21.391 1 35.38 1 MET B CA 1
ATOM 755 C C . MET B 1 1 ? 1.887 21.484 -20.188 1 35.38 1 MET B C 1
ATOM 757 O O . MET B 1 1 ? 0.762 21.297 -19.719 1 35.38 1 MET B O 1
ATOM 761 N N . GLY B 1 2 ? 2.648 20.516 -20.078 1 37.94 2 GLY B N 1
ATOM 762 C CA . GLY B 1 2 ? 2.369 19.516 -19.047 1 37.94 2 GLY B CA 1
ATOM 763 C C . GLY B 1 2 ? 2.293 20.109 -17.656 1 37.94 2 GLY B C 1
ATOM 764 O O . GLY B 1 2 ? 2.742 21.234 -17.438 1 37.94 2 GLY B O 1
ATOM 765 N N . ARG B 1 3 ? 1.26 19.922 -17 1 51.94 3 ARG B N 1
ATOM 766 C CA . ARG B 1 3 ? 1.172 20.578 -15.703 1 51.94 3 ARG B CA 1
ATOM 767 C C . ARG B 1 3 ? 2.504 20.516 -14.961 1 51.94 3 ARG B C 1
ATOM 769 O O . ARG B 1 3 ? 3.316 19.625 -15.211 1 51.94 3 ARG B O 1
ATOM 776 N N . GLY B 1 4 ? 3.348 21.484 -15.023 1 49.81 4 GLY B N 1
ATOM 777 C CA . GLY B 1 4 ? 4.613 21.672 -14.336 1 49.81 4 GLY B CA 1
ATOM 778 C C . GLY B 1 4 ? 4.793 20.75 -13.148 1 49.81 4 GLY B C 1
ATOM 779 O O . GLY B 1 4 ? 3.852 20.047 -12.75 1 49.81 4 GLY B O 1
ATOM 780 N N . ARG B 1 5 ? 6.035 20.406 -12.812 1 62.44 5 ARG B N 1
ATOM 781 C CA . ARG B 1 5 ? 6.418 19.578 -11.672 1 62.44 5 ARG B CA 1
ATOM 782 C C . ARG B 1 5 ? 5.844 20.141 -10.375 1 62.44 5 ARG B C 1
ATOM 784 O O . ARG B 1 5 ? 6.199 21.234 -9.961 1 62.44 5 ARG B O 1
ATOM 791 N N . VAL B 1 6 ? 4.559 19.875 -10.242 1 67.12 6 VAL B N 1
ATOM 792 C CA . VAL B 1 6 ? 3.975 20.391 -9.008 1 67.12 6 VAL B CA 1
ATOM 793 C C . VAL B 1 6 ? 4.672 19.766 -7.801 1 67.12 6 VAL B C 1
ATOM 795 O O . VAL B 1 6 ? 5.074 18.594 -7.848 1 67.12 6 VAL B O 1
ATOM 798 N N . GLN B 1 7 ? 5.117 20.625 -6.973 1 83.12 7 GLN B N 1
ATOM 799 C CA . GLN B 1 7 ? 5.711 20.188 -5.711 1 83.12 7 GLN B CA 1
ATOM 800 C C . GLN B 1 7 ? 4.699 19.422 -4.867 1 83.12 7 GLN B C 1
ATOM 802 O O . GLN B 1 7 ? 3.555 19.844 -4.711 1 83.12 7 GLN B O 1
ATOM 807 N N . LEU B 1 8 ? 5.105 18.25 -4.566 1 92.75 8 LEU B N 1
ATOM 808 C CA . LEU B 1 8 ? 4.281 17.453 -3.658 1 92.75 8 LEU B CA 1
ATOM 809 C C . LEU B 1 8 ? 4.254 18.094 -2.27 1 92.75 8 LEU B C 1
ATOM 811 O O . LEU B 1 8 ? 5.25 18.047 -1.543 1 92.75 8 LEU B O 1
ATOM 815 N N . LYS B 1 9 ? 3.168 18.734 -2.006 1 94.88 9 LYS B N 1
ATOM 816 C CA . LYS B 1 9 ? 2.965 19.375 -0.704 1 94.88 9 LYS B CA 1
ATOM 817 C C . LYS B 1 9 ? 1.563 19.094 -0.169 1 94.88 9 LYS B C 1
ATOM 819 O O . LYS B 1 9 ? 0.626 18.891 -0.944 1 94.88 9 LYS B O 1
ATOM 824 N N . ARG B 1 10 ? 1.505 19.172 1.133 1 95.75 10 ARG B N 1
ATOM 825 C CA . ARG B 1 10 ? 0.213 18.953 1.777 1 95.75 10 ARG B CA 1
ATOM 826 C C . ARG B 1 10 ? -0.834 19.922 1.241 1 95.75 10 ARG B C 1
ATOM 828 O O . ARG B 1 10 ? -0.562 21.125 1.088 1 95.75 10 ARG B O 1
ATOM 835 N N . ILE B 1 11 ? -1.962 19.391 0.974 1 96.19 11 ILE B N 1
ATOM 836 C CA . ILE B 1 11 ? -3.088 20.234 0.557 1 96.19 11 ILE B CA 1
ATOM 837 C C . ILE B 1 11 ? -3.672 20.953 1.768 1 96.19 11 ILE B C 1
ATOM 839 O O . ILE B 1 11 ? -4.125 20.312 2.719 1 96.19 11 ILE B O 1
ATOM 843 N N . GLU B 1 12 ? -3.727 22.203 1.771 1 96.44 12 GLU B N 1
ATOM 844 C CA . GLU B 1 12 ? -4.109 23 2.938 1 96.44 12 GLU B CA 1
ATOM 845 C C . GLU B 1 12 ? -5.625 23.094 3.07 1 96.44 12 GLU B C 1
ATOM 847 O O . GLU B 1 12 ? -6.156 23.094 4.184 1 96.44 12 GLU B O 1
ATOM 852 N N . ASN B 1 13 ? -6.301 23.312 1.979 1 96.69 13 ASN B N 1
ATOM 853 C CA . ASN B 1 13 ? -7.758 23.344 2.039 1 96.69 13 ASN B CA 1
ATOM 854 C C . ASN B 1 13 ? -8.328 22 2.506 1 96.69 13 ASN B C 1
ATOM 856 O O . ASN B 1 13 ? -8.133 20.984 1.851 1 96.69 13 ASN B O 1
ATOM 860 N N . LYS B 1 14 ? -9.008 22.031 3.529 1 95.12 14 LYS B N 1
ATOM 861 C CA . LYS B 1 14 ? -9.492 20.812 4.18 1 95.12 14 LYS B CA 1
ATOM 862 C C . LYS B 1 14 ? -10.43 20.031 3.26 1 95.12 14 LYS B C 1
ATOM 864 O O . LYS B 1 14 ? -10.336 18.812 3.158 1 95.12 14 LYS B O 1
ATOM 869 N N . ILE B 1 15 ? -11.375 20.734 2.646 1 96.81 15 ILE B N 1
ATOM 870 C CA . ILE B 1 15 ? -12.359 20.078 1.794 1 96.81 15 ILE B CA 1
ATOM 871 C C . ILE B 1 15 ? -11.664 19.391 0.624 1 96.81 15 ILE B C 1
ATOM 873 O O . ILE B 1 15 ? -11.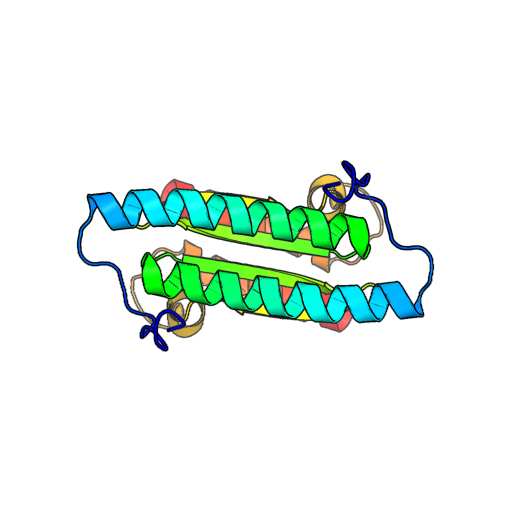922 18.219 0.335 1 96.81 15 ILE B O 1
ATOM 877 N N . ASN B 1 16 ? -10.766 20.109 -0 1 96.94 16 ASN B N 1
ATOM 878 C CA . ASN B 1 16 ? -10.016 19.547 -1.119 1 96.94 16 ASN B CA 1
ATOM 879 C C . ASN B 1 16 ? -9.148 18.375 -0.675 1 96.94 16 ASN B C 1
ATOM 881 O O . ASN B 1 16 ? -9.016 17.391 -1.397 1 96.94 16 ASN B O 1
ATOM 885 N N . ARG B 1 17 ? -8.547 18.531 0.462 1 96.69 17 ARG B N 1
ATOM 886 C CA . ARG B 1 17 ? -7.691 17.469 0.988 1 96.69 17 ARG B CA 1
ATOM 887 C C . ARG B 1 17 ? -8.484 16.188 1.206 1 96.69 17 ARG B C 1
ATOM 889 O O . ARG B 1 17 ? -8.023 15.094 0.866 1 96.69 17 ARG B O 1
ATOM 896 N N . GLN B 1 18 ? -9.625 16.391 1.703 1 95.75 18 GLN B N 1
ATOM 897 C CA . GLN B 1 18 ? -10.484 15.242 1.95 1 95.75 18 GLN B CA 1
ATOM 898 C C . GLN B 1 18 ? -10.906 14.57 0.643 1 95.75 18 GLN B C 1
ATOM 900 O O . GLN B 1 18 ? -10.945 13.344 0.552 1 95.75 18 GLN B O 1
ATOM 905 N N . VAL B 1 19 ? -11.281 15.391 -0.289 1 97.62 19 VAL B N 1
ATOM 906 C CA . VAL B 1 19 ? -11.703 14.859 -1.582 1 97.62 19 VAL B CA 1
ATOM 907 C C . VAL B 1 19 ? -10.539 14.125 -2.242 1 97.62 19 VAL B C 1
ATOM 909 O O . VAL B 1 19 ? -10.711 13.008 -2.746 1 97.62 19 VAL B O 1
ATOM 912 N N . THR B 1 20 ? -9.344 14.734 -2.281 1 97.31 20 THR B N 1
ATOM 913 C CA . THR B 1 20 ? -8.156 14.117 -2.854 1 97.31 20 THR B CA 1
ATOM 914 C C . THR B 1 20 ? -7.82 12.812 -2.137 1 97.31 20 THR B C 1
ATOM 916 O O . THR B 1 20 ? -7.52 11.805 -2.777 1 97.31 20 THR B O 1
ATOM 919 N N . PHE B 1 21 ? -7.926 12.797 -0.816 1 97.44 21 PHE B N 1
ATOM 920 C CA . PHE B 1 21 ? -7.648 11.594 -0.033 1 97.44 21 PHE B CA 1
ATOM 921 C C . PHE B 1 21 ? -8.531 10.438 -0.484 1 97.44 21 PHE B C 1
ATOM 923 O O . PHE B 1 21 ? -8.039 9.328 -0.719 1 97.44 21 PHE B O 1
ATOM 930 N N . SER B 1 22 ? -9.75 10.75 -0.617 1 97.19 22 SER B N 1
ATOM 931 C CA . SER B 1 22 ? -10.695 9.703 -0.999 1 97.19 22 SER B CA 1
ATOM 932 C C . SER B 1 22 ? -10.352 9.125 -2.367 1 97.19 22 SER B C 1
ATOM 934 O O . SER B 1 22 ? -10.352 7.902 -2.549 1 97.19 22 SER B O 1
ATOM 936 N N . LYS B 1 23 ? -10.094 10 -3.254 1 97.62 23 LYS B N 1
ATOM 937 C CA . LYS B 1 23 ? -9.789 9.562 -4.613 1 97.62 23 LYS B CA 1
ATOM 938 C C . LYS B 1 23 ? -8.5 8.75 -4.652 1 97.62 23 LYS B C 1
ATOM 940 O O . LYS B 1 23 ? -8.469 7.66 -5.234 1 97.62 23 LYS B O 1
ATOM 945 N N . ARG B 1 24 ? -7.531 9.273 -4.023 1 97.94 24 ARG B N 1
ATOM 946 C CA . ARG B 1 24 ? -6.23 8.609 -4.066 1 97.94 24 ARG B CA 1
ATOM 947 C C . ARG B 1 24 ? -6.254 7.305 -3.271 1 97.94 24 ARG B C 1
ATOM 949 O O . ARG B 1 24 ? -5.625 6.324 -3.664 1 97.94 24 ARG B O 1
ATOM 956 N N . ARG B 1 25 ? -6.859 7.359 -2.16 1 97.06 25 ARG B N 1
ATOM 957 C CA . ARG B 1 25 ? -7.012 6.145 -1.364 1 97.06 25 ARG B CA 1
ATOM 958 C C . ARG B 1 25 ? -7.633 5.023 -2.189 1 97.06 25 ARG B C 1
ATOM 960 O O . ARG B 1 25 ? -7.141 3.893 -2.182 1 97.06 25 ARG B O 1
ATOM 967 N N . GLY B 1 26 ? -8.727 5.367 -2.855 1 97.69 26 GLY B N 1
ATOM 968 C CA . GLY B 1 26 ? -9.359 4.375 -3.715 1 97.69 26 GLY B CA 1
ATOM 969 C C . GLY B 1 26 ? -8.422 3.822 -4.773 1 97.69 26 GLY B C 1
ATOM 970 O O . GLY B 1 26 ? -8.391 2.611 -5.008 1 97.69 26 GLY B O 1
ATOM 971 N N . GLY B 1 27 ? -7.719 4.715 -5.41 1 98 27 GLY B N 1
ATOM 972 C CA . GLY B 1 27 ? -6.758 4.301 -6.422 1 98 27 GLY B CA 1
ATOM 973 C C . GLY B 1 27 ? -5.66 3.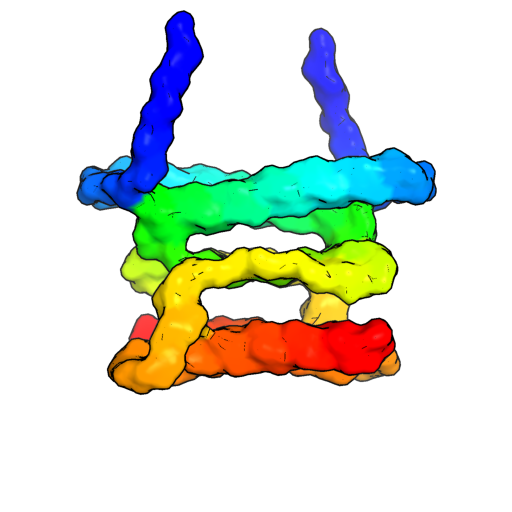408 -5.867 1 98 27 GLY B C 1
ATOM 974 O O . GLY B 1 27 ? -5.273 2.426 -6.5 1 98 27 GLY B O 1
ATOM 975 N N . LEU B 1 28 ? -5.145 3.713 -4.75 1 98.25 28 LEU B N 1
ATOM 976 C CA . LEU B 1 28 ? -4.074 2.959 -4.109 1 98.25 28 LEU B CA 1
ATOM 977 C C . LEU B 1 28 ? -4.531 1.539 -3.785 1 98.25 28 LEU B C 1
ATOM 979 O O . LEU B 1 28 ? -3.816 0.574 -4.066 1 98.25 28 LEU B O 1
ATOM 983 N N . LEU B 1 29 ? -5.73 1.432 -3.256 1 97.44 29 LEU B N 1
ATOM 984 C CA . LEU B 1 29 ? -6.273 0.122 -2.91 1 97.44 29 LEU B CA 1
ATOM 985 C C . LEU B 1 29 ? -6.504 -0.717 -4.164 1 97.44 29 LEU B C 1
ATOM 987 O O . LEU B 1 29 ? -6.238 -1.921 -4.168 1 97.44 29 LEU B O 1
ATOM 991 N N . LYS B 1 30 ? -6.953 -0.077 -5.168 1 97.38 30 LYS B N 1
ATOM 992 C CA . LYS B 1 30 ? -7.16 -0.771 -6.438 1 97.38 30 LYS B CA 1
ATOM 993 C C . LYS B 1 30 ? -5.84 -1.298 -6.996 1 97.38 30 LYS B C 1
ATOM 995 O O . LYS B 1 30 ? -5.766 -2.443 -7.445 1 97.38 30 LYS B O 1
ATOM 1000 N N . LYS B 1 31 ? -4.914 -0.468 -6.934 1 97.81 31 LYS B N 1
ATOM 1001 C CA . LYS B 1 31 ? -3.615 -0.861 -7.473 1 97.81 31 LYS B CA 1
ATOM 1002 C C . LYS B 1 31 ? -3 -1.99 -6.648 1 97.81 31 LYS B C 1
ATOM 1004 O O . LYS B 1 31 ? -2.309 -2.855 -7.191 1 97.81 31 LYS B O 1
ATOM 1009 N N . ALA B 1 32 ? -3.166 -1.971 -5.391 1 97 32 ALA B N 1
ATOM 1010 C CA . ALA B 1 32 ? -2.701 -3.057 -4.531 1 97 32 ALA B CA 1
ATOM 1011 C C . ALA B 1 32 ? -3.35 -4.379 -4.922 1 97 32 ALA B C 1
ATOM 1013 O O . ALA B 1 32 ? -2.674 -5.41 -5.008 1 97 32 ALA B O 1
ATOM 1014 N N . HIS B 1 33 ? -4.609 -4.398 -5.133 1 96.19 33 HIS B N 1
ATOM 1015 C CA . HIS B 1 33 ? -5.324 -5.594 -5.566 1 96.19 33 HIS B CA 1
ATOM 1016 C C . HIS B 1 33 ? -4.816 -6.078 -6.918 1 96.19 33 HIS B C 1
ATOM 1018 O O . HIS B 1 33 ? -4.613 -7.281 -7.117 1 96.19 33 HIS B O 1
ATOM 1024 N N . GLU B 1 34 ? -4.633 -5.16 -7.777 1 96.81 34 GLU B N 1
ATOM 1025 C CA . GLU B 1 34 ? -4.191 -5.492 -9.133 1 96.81 34 GLU B CA 1
ATOM 1026 C C . GLU B 1 34 ? -2.834 -6.188 -9.109 1 96.81 34 GLU B C 1
ATOM 1028 O O . GLU B 1 34 ? -2.65 -7.219 -9.758 1 96.81 34 GLU B O 1
ATOM 1033 N N . ILE B 1 35 ? -1.908 -5.598 -8.414 1 96.94 35 ILE B N 1
ATOM 1034 C CA . ILE B 1 35 ? -0.575 -6.191 -8.391 1 96.94 35 ILE B CA 1
ATOM 1035 C C . ILE B 1 35 ? -0.638 -7.574 -7.754 1 96.94 35 ILE B C 1
ATOM 1037 O O . ILE B 1 35 ? 0.091 -8.484 -8.156 1 96.94 35 ILE B O 1
ATOM 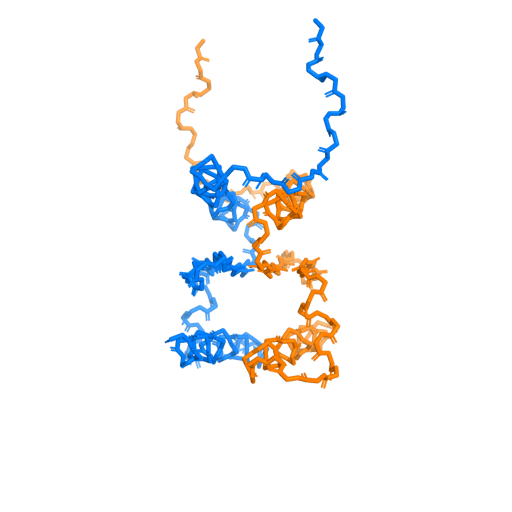1041 N N . SER B 1 36 ? -1.469 -7.719 -6.75 1 94.38 36 SER B N 1
ATOM 1042 C CA . SER B 1 36 ? -1.607 -9.008 -6.082 1 94.38 36 SER B C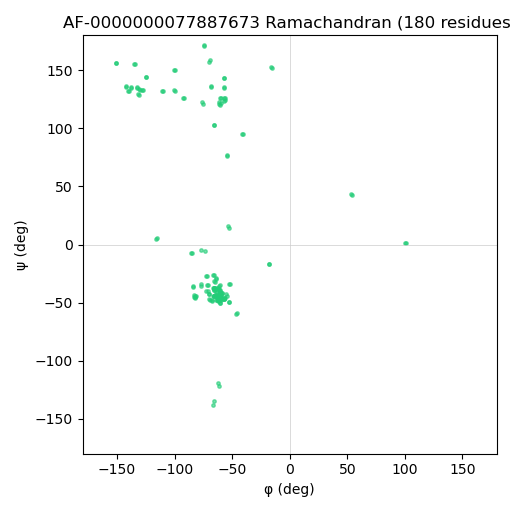A 1
ATOM 1043 C C . SER B 1 36 ? -2.092 -10.086 -7.051 1 94.38 36 SER B C 1
ATOM 1045 O O . SER B 1 36 ? -1.589 -11.211 -7.039 1 94.38 36 SER B O 1
ATOM 1047 N N . VAL B 1 37 ? -3.006 -9.766 -7.918 1 95.38 37 VAL B N 1
ATOM 1048 C CA . VAL B 1 37 ? -3.59 -10.742 -8.836 1 95.38 37 VAL B CA 1
ATOM 1049 C C . VAL B 1 37 ? -2.678 -10.922 -10.047 1 95.38 37 VAL B C 1
ATOM 1051 O O . VAL B 1 37 ? -2.334 -12.055 -10.406 1 95.38 37 VAL B O 1
ATOM 1054 N N . LEU B 1 38 ? -2.209 -9.844 -10.594 1 96 38 LEU B N 1
ATOM 1055 C CA . LEU B 1 38 ? -1.423 -9.906 -11.82 1 96 38 LEU B CA 1
ATOM 1056 C C . LEU B 1 38 ? -0.095 -10.617 -11.586 1 96 38 LEU B C 1
ATOM 1058 O O . LEU B 1 38 ? 0.365 -11.383 -12.43 1 96 38 LEU B O 1
ATOM 1062 N N . CYS B 1 39 ? 0.427 -10.359 -10.445 1 96.5 39 CYS B N 1
ATOM 1063 C CA . CYS B 1 39 ? 1.809 -10.781 -10.242 1 96.5 39 CYS B CA 1
ATOM 1064 C C . CYS B 1 39 ? 1.901 -11.844 -9.148 1 96.5 39 CYS B C 1
ATOM 1066 O O . CYS B 1 39 ? 2.996 -12.172 -8.688 1 96.5 39 CYS B O 1
ATOM 1068 N N . ASP B 1 40 ? 0.807 -12.25 -8.695 1 93.19 40 ASP B N 1
ATOM 1069 C CA . ASP B 1 40 ? 0.81 -13.242 -7.629 1 93.19 40 ASP B CA 1
ATOM 1070 C C . ASP B 1 40 ? 1.678 -12.789 -6.457 1 93.19 40 ASP B C 1
ATOM 1072 O O . ASP B 1 40 ? 2.541 -13.531 -5.988 1 93.19 40 ASP B O 1
ATOM 1076 N N . ALA B 1 41 ? 1.511 -11.602 -6.176 1 92 41 ALA B N 1
ATOM 1077 C CA . ALA B 1 41 ? 2.273 -10.984 -5.094 1 92 41 ALA B CA 1
ATOM 1078 C C . ALA B 1 41 ? 1.439 -10.891 -3.818 1 92 41 ALA B C 1
ATOM 1080 O O . ALA B 1 41 ? 0.209 -10.844 -3.877 1 92 41 ALA B O 1
ATOM 1081 N N . GLU B 1 42 ? 2.074 -10.945 -2.752 1 85.69 42 GLU B N 1
ATOM 1082 C CA . GLU B 1 42 ? 1.439 -10.68 -1.466 1 85.69 42 GLU B CA 1
ATOM 1083 C C . GLU B 1 42 ? 1.579 -9.211 -1.079 1 85.69 42 GLU B C 1
ATOM 1085 O O . GLU B 1 42 ? 2.688 -8.672 -1.061 1 85.69 42 GLU B O 1
ATOM 1090 N N . VAL B 1 43 ? 0.432 -8.633 -0.799 1 90.5 43 VAL B N 1
ATOM 1091 C CA . VAL B 1 43 ? 0.416 -7.203 -0.529 1 90.5 43 VAL B CA 1
ATOM 1092 C C . VAL B 1 43 ? -0.397 -6.922 0.733 1 90.5 43 VAL B C 1
ATOM 1094 O O . VAL B 1 43 ? -1.465 -7.504 0.933 1 90.5 43 VAL B O 1
ATOM 1097 N N . ALA B 1 44 ? 0.146 -6.082 1.555 1 85.81 44 ALA B N 1
ATOM 1098 C CA . ALA B 1 44 ? -0.579 -5.504 2.682 1 85.81 44 ALA B CA 1
ATOM 1099 C C . ALA B 1 44 ? -0.465 -3.982 2.684 1 85.81 44 ALA B C 1
ATOM 1101 O O . ALA B 1 44 ? 0.626 -3.434 2.504 1 85.81 44 ALA B O 1
ATOM 1102 N N . LEU B 1 45 ? -1.601 -3.299 2.865 1 89.69 45 LEU B N 1
ATOM 1103 C CA . LEU B 1 45 ? -1.674 -1.843 2.809 1 89.69 45 LEU B CA 1
ATOM 1104 C C . LEU B 1 45 ? -2.6 -1.304 3.893 1 89.69 45 LEU B C 1
ATOM 1106 O O . LEU B 1 45 ? -3.689 -1.839 4.109 1 89.69 45 LEU B O 1
ATOM 1110 N N . ILE B 1 46 ? -2.092 -0.304 4.582 1 85.94 46 ILE B N 1
ATOM 1111 C CA . ILE B 1 46 ? -2.896 0.394 5.578 1 85.94 46 ILE B CA 1
ATOM 1112 C C . ILE B 1 46 ? -2.803 1.901 5.355 1 85.94 46 ILE B C 1
ATOM 1114 O O . ILE B 1 46 ? -1.714 2.436 5.125 1 85.94 46 ILE B O 1
ATOM 1118 N N . VAL B 1 47 ? -3.906 2.537 5.375 1 90.38 47 VAL B N 1
ATOM 1119 C CA . VAL B 1 47 ? -3.969 3.986 5.215 1 90.38 47 VAL B CA 1
ATOM 1120 C C . VAL B 1 47 ? -4.844 4.59 6.309 1 90.38 47 VAL B C 1
ATOM 1122 O O . VAL B 1 47 ? -5.973 4.145 6.527 1 90.38 47 VAL B O 1
ATOM 1125 N N . PHE B 1 48 ? -4.305 5.562 6.949 1 86.69 48 PHE B N 1
ATOM 1126 C CA . PHE B 1 48 ? -5.078 6.309 7.934 1 86.69 48 PHE B CA 1
ATOM 1127 C C . PHE B 1 48 ? -5.371 7.719 7.438 1 86.69 48 PHE B C 1
ATOM 1129 O O . PHE B 1 48 ? -4.477 8.406 6.934 1 86.69 48 PHE B O 1
ATOM 1136 N N . SER B 1 49 ? -6.621 8.023 7.602 1 83.31 49 SER B N 1
ATOM 1137 C CA . SER B 1 49 ? -6.945 9.422 7.332 1 83.31 49 SER B CA 1
ATOM 1138 C C . SER B 1 49 ? -6.453 10.328 8.453 1 83.31 49 SER B C 1
ATOM 1140 O O . SER B 1 49 ? -6.055 9.852 9.516 1 83.31 49 SER B O 1
ATOM 1142 N N . ASN B 1 50 ? -6.562 11.633 8.156 1 82.06 50 ASN B N 1
ATOM 1143 C CA . ASN B 1 50 ? -6.191 12.617 9.172 1 82.06 50 ASN B CA 1
ATOM 1144 C C . ASN B 1 50 ? -7.133 12.562 10.367 1 82.06 50 ASN B C 1
ATOM 1146 O O . ASN B 1 50 ? -6.746 12.914 11.484 1 82.06 50 ASN B O 1
ATOM 1150 N N . LYS B 1 51 ? -8.367 12.109 10.133 1 79.75 51 LYS B N 1
ATOM 1151 C CA . LYS B 1 51 ? -9.352 12 11.203 1 79.75 51 LYS B CA 1
ATOM 1152 C C . LYS B 1 51 ? -9.211 10.672 11.945 1 79.75 51 LYS B C 1
ATOM 1154 O O . LYS B 1 51 ? -9.969 10.398 12.883 1 79.75 51 LYS B O 1
ATOM 1159 N N . GLY B 1 52 ? -8.352 9.836 11.398 1 75.81 52 GLY B N 1
ATOM 1160 C CA . GLY B 1 52 ? -8.078 8.594 12.109 1 75.81 52 GLY B CA 1
ATOM 1161 C C . GLY B 1 52 ? -8.828 7.406 11.539 1 75.81 52 GLY B C 1
ATOM 1162 O O . GLY B 1 52 ? -8.797 6.312 12.117 1 75.81 52 GLY B O 1
ATOM 1163 N N . LYS B 1 53 ? -9.578 7.641 10.5 1 82.31 53 LYS B N 1
ATOM 1164 C CA . LYS B 1 53 ? -10.258 6.516 9.867 1 82.31 53 LYS B CA 1
ATOM 1165 C C . LYS B 1 53 ? -9.258 5.578 9.195 1 82.31 53 LYS B C 1
ATOM 1167 O O . LYS B 1 53 ? -8.32 6.035 8.531 1 82.31 53 LYS B O 1
ATOM 1172 N N . LEU B 1 54 ? -9.484 4.258 9.406 1 82.5 54 LEU B N 1
ATOM 1173 C CA . LEU B 1 54 ? -8.562 3.242 8.906 1 82.5 54 LEU B CA 1
ATOM 1174 C C . LEU B 1 54 ? -9.102 2.611 7.621 1 82.5 54 LEU B C 1
ATOM 1176 O O . LEU B 1 54 ? -10.289 2.281 7.543 1 82.5 54 LEU B O 1
ATOM 1180 N N . PHE B 1 55 ? -8.25 2.494 6.59 1 88.25 55 PHE B N 1
ATOM 1181 C CA . PHE B 1 55 ? -8.492 1.743 5.363 1 88.25 55 PHE B CA 1
ATOM 1182 C C . PHE B 1 55 ? -7.383 0.729 5.121 1 88.25 55 PHE B C 1
ATOM 1184 O O . PHE B 1 55 ? -6.219 0.988 5.441 1 88.25 55 PHE B O 1
ATOM 1191 N N . GLU B 1 56 ? -7.812 -0.448 4.551 1 85 56 GLU B N 1
ATOM 1192 C CA . GLU B 1 56 ? -6.781 -1.472 4.426 1 85 56 GLU B CA 1
ATOM 1193 C C . GLU B 1 56 ? -7.059 -2.393 3.24 1 85 56 GLU B C 1
ATOM 1195 O O . GLU B 1 56 ? -8.188 -2.467 2.756 1 85 56 GLU B O 1
ATOM 1200 N N . TYR B 1 57 ? -5.984 -2.973 2.791 1 88.25 57 TYR B N 1
ATOM 1201 C CA . TYR B 1 57 ? -5.984 -4.066 1.829 1 88.25 57 TYR B CA 1
ATOM 1202 C C . TYR B 1 57 ? -4.965 -5.133 2.215 1 88.25 57 TYR B C 1
ATOM 1204 O O . TYR B 1 57 ? -3.855 -4.812 2.646 1 88.25 57 TYR B O 1
ATOM 1212 N N . ALA B 1 58 ? -5.418 -6.383 2.121 1 83.94 58 ALA B N 1
ATOM 1213 C CA . ALA B 1 58 ? -4.488 -7.496 2.285 1 83.94 58 ALA B CA 1
ATOM 1214 C C . ALA B 1 58 ? -4.82 -8.641 1.329 1 83.94 58 ALA B C 1
ATOM 1216 O O . ALA B 1 5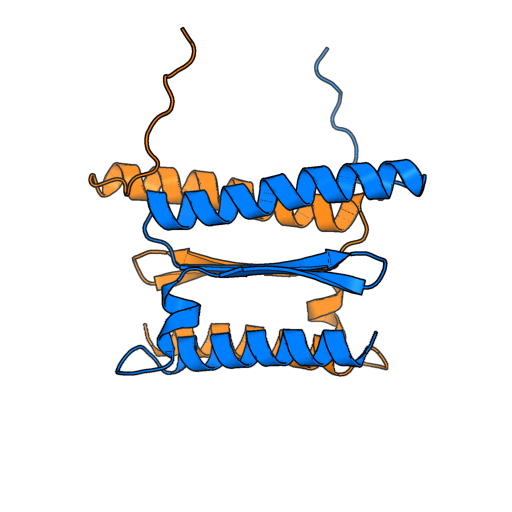8 ? -5.992 -8.938 1.095 1 83.94 58 ALA B O 1
ATOM 1217 N N . THR B 1 59 ? -3.779 -9.156 0.743 1 85.25 59 THR B N 1
ATOM 1218 C CA . THR B 1 59 ? -3.988 -10.336 -0.093 1 85.25 59 THR B CA 1
ATOM 1219 C C . THR B 1 59 ? -4.633 -11.461 0.708 1 85.25 59 THR B C 1
ATOM 1221 O O . THR B 1 59 ? -4.387 -11.594 1.909 1 85.25 59 THR B O 1
ATOM 1224 N N . ASP B 1 60 ? -5.516 -12.242 0.139 1 73.69 60 ASP B N 1
ATOM 1225 C CA . ASP B 1 60 ? -6.328 -13.258 0.795 1 73.69 60 ASP B CA 1
ATOM 1226 C C . ASP B 1 60 ? -5.457 -14.227 1.598 1 73.69 60 ASP B C 1
ATOM 1228 O O . ASP B 1 60 ? -5.871 -14.703 2.654 1 73.69 60 ASP B O 1
ATOM 1232 N N . SER B 1 61 ? -4.352 -14.477 1.149 1 64.31 61 SER B N 1
ATOM 1233 C CA . SER B 1 61 ? -3.494 -15.43 1.847 1 64.31 61 SER B CA 1
ATOM 1234 C C . SER B 1 61 ? -3.115 -14.922 3.232 1 64.31 61 SER B C 1
ATOM 1236 O O . SER B 1 61 ? -2.926 -15.711 4.16 1 64.31 61 SER B O 1
ATOM 1238 N N . TRP B 1 62 ? -3.068 -13.594 3.318 1 62.69 62 TRP B N 1
ATOM 1239 C CA . TRP B 1 62 ? -2.719 -13 4.605 1 62.69 62 TRP B CA 1
ATOM 1240 C C . TRP B 1 62 ? -3.854 -13.18 5.609 1 62.69 62 TRP B C 1
ATOM 1242 O O . TRP B 1 62 ? -3.607 -13.375 6.805 1 62.69 62 TRP B O 1
ATOM 1252 N N . LEU B 1 63 ? -4.996 -13.125 5.125 1 54.75 63 LEU B N 1
ATOM 1253 C CA . LEU B 1 63 ? -6.172 -13.219 5.984 1 54.75 63 LEU B CA 1
ATOM 1254 C C . LEU B 1 63 ? -6.504 -14.672 6.297 1 54.75 63 LEU B C 1
ATOM 1256 O O . LEU B 1 63 ? -6.992 -14.984 7.383 1 54.75 63 LEU B O 1
ATOM 1260 N N . LYS B 1 64 ? -6.457 -15.469 5.328 1 50 64 LYS B N 1
ATOM 1261 C CA . LYS B 1 64 ? -6.766 -16.875 5.547 1 50 64 LYS B CA 1
ATOM 1262 C C . LYS B 1 64 ? -5.641 -17.578 6.309 1 50 64 LYS B C 1
ATOM 1264 O O . LYS B 1 64 ? -5.812 -18.688 6.793 1 50 64 LYS B O 1
ATOM 1269 N N . SER B 1 65 ? -4.523 -17.094 6.176 1 45.28 65 SER B N 1
ATOM 1270 C CA . SER B 1 65 ? -3.48 -17.859 6.848 1 45.28 65 SER B CA 1
ATOM 1271 C C . SER B 1 65 ? -3.824 -18.094 8.312 1 45.28 65 SER B C 1
ATOM 1273 O O . SER B 1 65 ? -2.98 -17.906 9.195 1 45.28 65 SER B O 1
ATOM 1275 N N . LYS B 1 66 ? -5.066 -17.859 8.695 1 44.97 66 LYS B N 1
ATOM 1276 C CA . LYS B 1 66 ? -5.324 -18.438 10.016 1 44.97 66 LYS B CA 1
ATOM 1277 C C . LYS B 1 66 ? -4.801 -19.859 10.109 1 44.97 66 LYS B C 1
ATOM 1279 O O . LYS B 1 66 ? -4.543 -20.359 11.203 1 44.97 66 LYS B O 1
ATOM 1284 N N . SER B 1 67 ? -5.246 -20.766 9.289 1 38.44 67 SER B N 1
ATOM 1285 C CA . SER B 1 67 ? -4.941 -22.172 9.547 1 38.44 67 SER B CA 1
ATOM 1286 C C . SER B 1 67 ? -3.4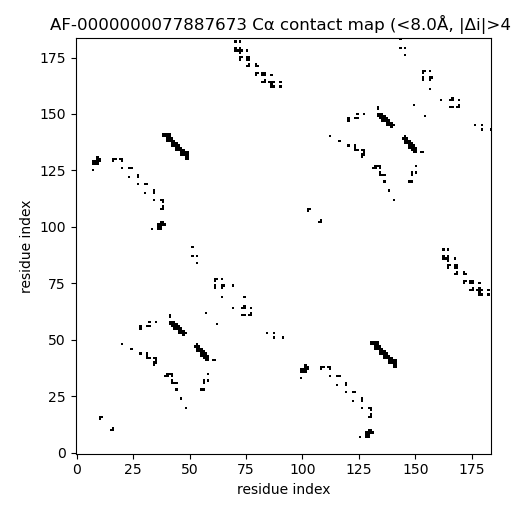38 -22.438 9.5 1 38.44 67 SER B C 1
ATOM 1288 O O . SER B 1 67 ? -2.869 -22.984 10.445 1 38.44 67 SER B O 1
AT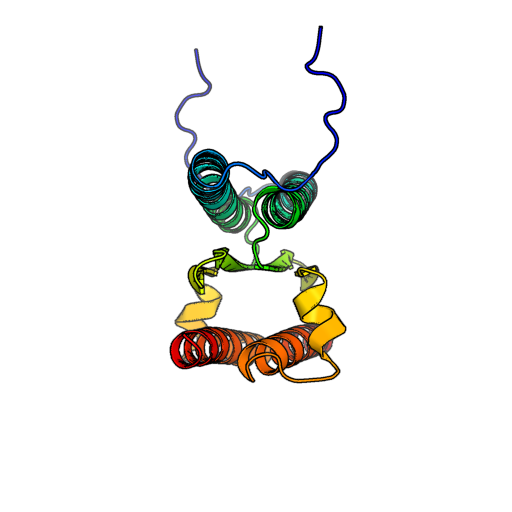OM 1290 N N . ARG B 1 68 ? -3.023 -23.453 8.406 1 37.72 68 ARG B N 1
ATOM 1291 C CA . ARG B 1 68 ? -1.892 -24.375 8.469 1 37.72 68 ARG B CA 1
ATOM 1292 C C . ARG B 1 68 ? -0.568 -23.609 8.461 1 37.72 68 ARG B C 1
ATOM 1294 O O . ARG B 1 68 ? -0.546 -22.391 8.281 1 37.72 68 ARG B O 1
ATOM 1301 N N . GLN B 1 69 ? 0.54 -24.25 7.547 1 38.12 69 GLN B N 1
ATOM 1302 C CA . GLN B 1 69 ? 1.989 -24.359 7.422 1 38.12 69 GLN B CA 1
ATOM 1303 C C . GLN B 1 69 ? 2.6 -23.047 6.93 1 38.12 69 GLN B C 1
ATOM 1305 O O . GLN B 1 69 ? 3.709 -23.031 6.391 1 38.12 69 GLN B O 1
ATOM 1310 N N . LYS B 1 70 ? 1.801 -22.031 6.578 1 45.06 70 LYS B N 1
ATOM 1311 C CA . LYS B 1 70 ? 2.635 -21 5.957 1 45.06 70 LYS B CA 1
ATOM 1312 C C . LYS B 1 70 ? 3.541 -20.328 6.988 1 45.06 70 LYS B C 1
ATOM 1314 O O . LYS B 1 70 ? 3.215 -20.281 8.172 1 45.06 70 LYS B O 1
ATOM 1319 N N . PRO B 1 71 ? 4.645 -19.75 6.477 1 48.09 71 PRO B N 1
ATOM 1320 C CA . PRO B 1 71 ? 5.68 -19.25 7.387 1 48.09 71 PRO B CA 1
ATOM 1321 C C . PRO B 1 71 ? 5.145 -18.234 8.391 1 48.09 71 PRO B C 1
ATOM 1323 O O . PRO B 1 71 ? 4.141 -17.562 8.125 1 48.09 71 PRO B O 1
ATOM 1326 N N . HIS B 1 72 ? 5.363 -18.453 9.703 1 47.09 72 HIS B N 1
ATOM 1327 C CA . HIS B 1 72 ? 5.188 -17.719 10.953 1 47.09 72 HIS B CA 1
ATOM 1328 C C . HIS B 1 72 ? 5.043 -16.219 10.695 1 47.09 72 HIS B C 1
ATOM 1330 O O . HIS B 1 72 ? 4.324 -15.531 11.414 1 47.09 72 HIS B O 1
ATOM 1336 N N . TYR B 1 73 ? 5.484 -15.938 9.453 1 48.72 73 TYR B N 1
ATOM 1337 C CA . TYR B 1 73 ? 5.555 -14.484 9.312 1 48.72 73 TYR B CA 1
ATOM 1338 C C . TYR B 1 73 ? 4.199 -13.906 8.93 1 48.72 73 TYR B C 1
ATOM 1340 O O . TYR B 1 73 ? 3.846 -12.805 9.344 1 48.72 73 TYR B O 1
ATOM 1348 N N . LEU B 1 74 ? 3.453 -14.672 8.094 1 52.91 74 LEU B N 1
ATOM 1349 C CA . LEU B 1 74 ? 2.15 -14.141 7.699 1 52.91 74 LEU B CA 1
ATOM 1350 C C . LEU B 1 74 ? 1.216 -14.039 8.898 1 52.91 74 LEU B C 1
ATOM 1352 O O . LEU B 1 74 ? 0.42 -13.102 8.992 1 52.91 74 LEU B O 1
ATOM 1356 N N . SER B 1 75 ? 1.287 -15.078 9.633 1 51.94 75 SER B N 1
ATOM 1357 C CA . SER B 1 75 ? 0.477 -15.031 10.844 1 51.94 75 SER B CA 1
ATOM 1358 C C . SER B 1 75 ? 0.815 -13.805 11.688 1 51.94 75 SER B C 1
ATOM 1360 O O . SER B 1 75 ? -0.079 -13.148 12.234 1 51.94 75 SER B O 1
ATOM 1362 N N . SER B 1 76 ? 2.1 -13.594 11.75 1 51.28 76 SER B N 1
ATOM 1363 C CA . SER B 1 76 ? 2.521 -12.438 12.539 1 51.28 76 SER B CA 1
ATOM 1364 C C . SER B 1 76 ? 2.047 -11.133 11.898 1 51.28 76 SER B C 1
ATOM 1366 O O . SER B 1 76 ? 1.68 -10.195 12.609 1 51.28 76 SER B O 1
ATOM 1368 N N . LEU B 1 77 ? 1.984 -11.188 10.555 1 54.47 77 LEU B N 1
ATOM 1369 C CA . LEU B 1 77 ? 1.528 -9.992 9.852 1 54.47 77 LEU B CA 1
ATOM 1370 C C . LEU B 1 77 ? 0.042 -9.75 10.102 1 54.47 77 LEU B C 1
ATOM 1372 O O . LEU B 1 77 ? -0.38 -8.609 10.312 1 54.47 77 LEU B O 1
ATOM 1376 N N . SER B 1 78 ? -0.599 -10.836 9.922 1 54.56 78 SER B N 1
ATOM 1377 C CA . SER B 1 78 ? -2.035 -10.734 10.156 1 54.56 78 SER B CA 1
ATOM 1378 C C . SER B 1 78 ? -2.33 -10.219 11.562 1 54.56 78 SER B C 1
ATOM 1380 O O . SER B 1 78 ? -3.234 -9.398 11.75 1 54.56 78 SER B O 1
ATOM 1382 N N . ILE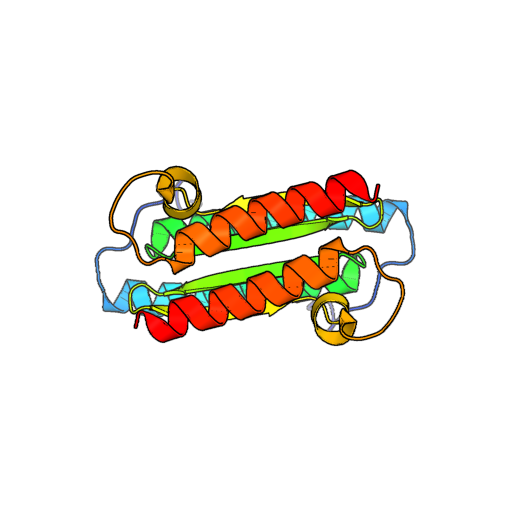 B 1 79 ? -1.645 -10.797 12.477 1 54.81 79 ILE B N 1
ATOM 1383 C CA . ILE B 1 79 ? -1.857 -10.383 13.859 1 54.81 79 ILE B CA 1
ATOM 1384 C C . ILE B 1 79 ? -1.504 -8.906 14.016 1 54.81 79 ILE B C 1
ATOM 1386 O O . ILE B 1 79 ? -2.203 -8.164 14.711 1 54.81 79 ILE B O 1
ATOM 1390 N N . MET B 1 80 ? -0.514 -8.594 13.352 1 54 80 MET B N 1
ATOM 1391 C CA . MET B 1 80 ? -0.046 -7.211 13.422 1 54 80 MET B CA 1
ATOM 1392 C C . MET B 1 80 ? -1.071 -6.262 12.812 1 54 80 MET B C 1
ATOM 1394 O O . MET B 1 80 ? -1.33 -5.188 13.359 1 54 80 MET B O 1
ATOM 1398 N N . PHE B 1 81 ? -1.479 -6.785 11.734 1 56.38 81 PHE B N 1
ATOM 1399 C CA . PHE B 1 81 ? -2.516 -5.984 11.094 1 56.38 81 PHE B CA 1
ATOM 1400 C C . PHE B 1 81 ? -3.723 -5.824 12.008 1 56.38 81 PHE B C 1
ATOM 1402 O O . PHE B 1 81 ? -4.273 -4.73 12.133 1 56.38 81 PHE B O 1
ATOM 1409 N N . VAL B 1 82 ? -4.043 -6.949 12.516 1 55.78 82 VAL B N 1
ATOM 1410 C CA . VAL B 1 82 ? -5.191 -6.93 13.406 1 55.78 82 VAL B CA 1
ATOM 1411 C C . VAL B 1 82 ? -4.906 -6.012 14.594 1 55.78 82 VAL B C 1
ATOM 1413 O O . VAL B 1 82 ? -5.781 -5.258 15.031 1 55.78 82 VAL B O 1
ATOM 1416 N N . GLN B 1 83 ? -3.764 -6.156 15.102 1 53.22 83 GLN B N 1
ATOM 1417 C CA . GLN B 1 83 ? -3.404 -5.332 16.25 1 53.22 83 GLN B CA 1
ATOM 1418 C C . GLN B 1 83 ? -3.344 -3.855 15.875 1 53.22 83 GLN B C 1
ATOM 1420 O O . GLN B 1 83 ? -3.736 -2.992 16.672 1 53.22 83 GLN B O 1
ATOM 1425 N N . MET B 1 84 ? -2.857 -3.635 14.688 1 53.03 84 MET B N 1
ATOM 1426 C CA . MET B 1 84 ? -2.834 -2.26 14.203 1 53.03 84 MET B CA 1
ATOM 1427 C C . MET B 1 84 ? -4.242 -1.683 14.133 1 53.03 84 MET B C 1
ATOM 1429 O O . MET B 1 84 ? -4.469 -0.529 14.5 1 53.03 84 MET B O 1
ATOM 1433 N N . LYS B 1 85 ? -5.016 -2.609 13.617 1 53.62 85 LYS B N 1
ATOM 1434 C CA . LYS B 1 85 ? -6.414 -2.205 13.547 1 53.62 85 LYS B CA 1
ATOM 1435 C C . LYS B 1 85 ? -6.961 -1.886 14.938 1 53.62 85 LYS B C 1
ATOM 1437 O O . LYS B 1 85 ? -7.703 -0.916 15.109 1 53.62 85 LYS B O 1
ATOM 1442 N N . ALA B 1 86 ? -6.582 -2.73 15.758 1 51.03 86 ALA B N 1
ATOM 1443 C CA . ALA B 1 86 ? -7.082 -2.594 17.125 1 51.03 86 ALA B CA 1
ATOM 1444 C C . ALA B 1 86 ? -6.52 -1.34 17.781 1 51.03 86 ALA B C 1
ATOM 1446 O O . ALA B 1 86 ? -7.223 -0.667 18.547 1 51.03 86 ALA B O 1
ATOM 1447 N N . SER B 1 87 ? -5.305 -1.2 17.672 1 48.75 87 SER B N 1
ATOM 1448 C CA . SER B 1 87 ? -4.668 -0.05 18.297 1 48.75 87 SER B CA 1
ATOM 1449 C C . SER B 1 87 ? -5.219 1.26 17.75 1 48.75 87 SER B C 1
ATOM 1451 O O . SER B 1 87 ? -5.32 2.252 18.469 1 48.75 87 SER B O 1
ATOM 1453 N N . TYR B 1 88 ? -5.336 1.307 16.5 1 48.38 88 TYR B N 1
ATOM 1454 C CA . TYR B 1 88 ? -5.953 2.504 15.945 1 48.38 88 TYR B CA 1
ATOM 1455 C C . TYR B 1 88 ? -7.371 2.686 16.469 1 48.38 88 TYR B C 1
ATOM 1457 O O . TYR B 1 88 ? -7.816 3.812 16.703 1 48.38 88 TYR B O 1
ATOM 1465 N N . ILE B 1 89 ? -8.039 1.578 16.516 1 47.91 89 ILE B N 1
ATOM 1466 C CA . ILE B 1 89 ? -9.414 1.691 16.984 1 47.91 89 ILE B CA 1
ATOM 1467 C C . ILE B 1 89 ? -9.43 2.219 18.406 1 47.91 89 ILE B C 1
ATOM 1469 O O . ILE B 1 89 ? -10.297 3.008 18.781 1 47.91 89 ILE B O 1
ATOM 1473 N N . ILE B 1 90 ? -8.469 1.788 19.062 1 45 90 ILE B N 1
ATOM 1474 C CA . ILE B 1 90 ? -8.539 2.178 20.469 1 45 90 ILE B CA 1
ATOM 1475 C C . ILE B 1 90 ? -8.109 3.635 20.625 1 45 90 ILE B C 1
ATOM 1477 O O . ILE B 1 90 ? -8.609 4.348 21.5 1 45 90 ILE B O 1
ATOM 1481 N N . TYR B 1 91 ? -7.266 3.961 19.859 1 40.97 91 TYR B N 1
ATOM 1482 C CA . TYR B 1 91 ? -6.855 5.328 20.172 1 40.97 91 TYR B CA 1
ATOM 1483 C C . TYR B 1 91 ? -7.934 6.324 19.75 1 40.97 91 TYR B C 1
ATOM 1485 O O . TYR B 1 91 ? -8.039 7.406 20.344 1 40.97 91 TYR B O 1
ATOM 1493 N N . TYR B 1 92 ? -8.555 6.082 18.562 1 38.03 92 TYR B N 1
ATOM 1494 C CA . TYR B 1 92 ? -9.594 7.082 18.328 1 38.03 92 TYR B CA 1
ATOM 1495 C C . TYR B 1 92 ? -10.906 6.66 18.969 1 38.03 92 TYR B C 1
ATOM 1497 O O . TYR B 1 92 ? -11.289 5.488 18.906 1 38.03 92 TYR B O 1
#

pLDDT: mean 74.58, std 21.84, range [35.38, 98.25]

Organism: Lupinus albus (NCBI:txid3870)

Solvent-accessible surface area (backbone atoms only — not comparable to full-atom values): 10043 Å² total; per-residue (Å²): 127,72,82,66,89,70,76,88,50,60,48,77,54,63,69,58,23,51,53,52,40,52,55,48,52,52,51,53,51,50,50,49,52,46,47,26,42,32,38,56,22,49,34,39,36,39,38,28,45,76,88,58,51,79,45,77,46,64,36,64,66,44,69,57,46,69,71,78,89,64,61,70,22,44,45,49,34,37,48,30,48,50,46,34,51,48,33,46,52,62,70,98,128,72,81,66,89,69,77,89,48,60,49,78,55,63,70,58,22,52,52,50,40,54,54,49,51,51,50,51,52,50,50,49,52,48,47,27,42,32,39,57,23,48,34,41,37,40,38,29,45,76,88,60,52,80,44,75,47,64,36,63,66,45,68,56,45,69,70,77,88,64,64,70,23,44,47,49,37,39,49,29,49,50,46,34,51,47,32,46,51,63,67,98

Nearest PDB structures (foldseek):
  8c84-assembly1_B  TM=7.321E-01  e=2.182E-06  Homo sapiens
  3p57-assembly1_D  TM=6.391E-01  e=2.842E-06  Homo sapiens
  1mnm-assembly1_B  TM=7.986E-01  e=1.225E-04  Saccharomyces cerevisiae
  1hbx-assembly1_A  TM=6.866E-01  e=7.717E-05  Homo sapiens
  1k6o-assembly1_C  TM=7.333E-01  e=1.494E-04  Homo sapiens

Sequence (184 aa):
MGRGRVQLKRIENKINRQVTFSKRRGGLLKKAHEISVLCDAEVALIVFSNKGKLFEYATDSWLKSKSRQKPHYLSSLSIMFVQMKASYIIYYMGRGRVQLKRIENKINRQVTFSKRRGGLLKKAHEISVLCDAEVALIVFSNKGKLFEYATDSWLKSKSRQKPHYLSSLSIMFVQMKASYIIYY

Radius of gyration: 17.1 Å; Cα contacts (8 Å, |Δi|>4): 255; chains: 2; bounding box: 26×48×52 Å

Secondary structure (DSSP, 8-state):
------------SHHHHHHHHHHHHHHHHHHHHHHHHHTT-EEEEEEE-TT--EEEEE-HHHHHTTSSSS-HHHHHHHHHHHHHHHHHHHH-/------------SHHHHHHHHHHHHHHHHHHHHHHHHHTT-EEEEEEE-TT--EEEEE-HHHHHTTSSSS-HHHHHHHHHHHHHHHHHHHH-

Foldseek 3Di:
DPPPPDDDDQDDPPVVNVVVCVVVVVVVQVVQVVCCVVVVDWDKDWDADPVLDIDIDTDVCLVPVPDDDDPPVSPVVNVVVVVVVVVSVVVD/DPPPPDDDDQDDPPVVNVVVCVVVVVVVQVVQVVCCVVVVDWDKDWDADPVLDIDIDTDVCLVPVPDDDDPPVSPVVNVVVVVVVVVSVVVD

InterPro domains:
  IPR002100 Transcription factor, MADS-box [PF00319] (10-57)
  IPR002100 Transcription factor, MADS-box [PR00404] (3-23)
  IPR002100 Transcription factor, MADS-box [PR00404] (23-38)
  IPR002100 Transcription factor, MADS-box [PR00404] (38-59)
  IPR002100 Transcription factor, MADS-box [PS00350] (3-57)
  IPR002100 Transcription factor, MADS-box [PS50066] (1-61)
  IPR002100 Transcription factor, MADS-box [SM00432] (1-60)
  IPR033896 MADS MEF2-like, N-terminal [cd00265] (2-61)
  IPR036879 Transcription factor, MADS-box superfamily [G3DSA:3.40.1810.10] (13-79)
  IPR036879 Transcription factor, MADS-box superfamily [SSF55455] (2-75)
  IPR050142 MADS-box/MEF2 Transcription Factor [PTHR48019] (3-62)